Protein AF-A0A7S0Z6G9-F1 (afdb_monomer)

InterPro domains:
  IPR011989 Armadillo-like helical [G3DSA:1.25.10.10] (2-101)
  IPR011989 Armadillo-like helical [G3DSA:1.25.10.10] (117-223)
  IPR016024 Armadillo-type fold [SSF48371] (12-216)

Radius of gyration: 19.43 Å; Cα contacts (8 Å, |Δi|>4): 257; chains: 1; bounding box: 68×31×53 Å

Mean predicted aligned error: 11.16 Å

Organism: NCBI:txid1486918

Foldseek 3Di:
DPDPDQDPLLVVLLVLLLVLLVCLVDPNLVCVQVSLQVLLVLLQVDLSSLQSNLVSLVLQSLLVSLVVDDVNVVSSLSSLCSSLVVPPPPPDDPPPCPPPPPPPDDDDDDDDDPVVVVVVVVVVVVVVLVSLLSLLVSLLSQLQCCVSRVSSNLSSLQSLLVSCVDPSSLVSCLVSLSLLSLVCCLVPHDPRSNVSSVSNLVSSCVDPSSVVSNVVNVVVVVD

Sequence (223 aa):
PISSHPSAVDLTCESAVESMVVILSSDVSVAHTECAIGLRDLCASGPAGRRAVARCGAVIPLVATALGGNSVRAACVGALRALAGDAMTNSGDAVDTIAVGSSGRGQDREDASMDEKRAYGSALAMGGLNFFHELIDVLTTLLRLRSSLEPAAADAALALWALVWQPSNKAHMVHERVTDALVSLAREGCATSRDDAMSVLSVLALDTEGRKAIYAQEQGAQA

Structure (mmCIF, N/CA/C/O backbone):
data_AF-A0A7S0Z6G9-F1
#
_entry.id   AF-A0A7S0Z6G9-F1
#
loop_
_atom_site.group_PDB
_atom_site.id
_atom_site.type_symbol
_atom_site.label_atom_id
_atom_site.label_alt_id
_atom_site.label_comp_id
_atom_site.label_asym_id
_atom_site.label_entity_id
_atom_site.label_seq_id
_atom_site.pdbx_PDB_ins_code
_atom_site.Cartn_x
_atom_site.Cartn_y
_atom_site.Cartn_z
_atom_site.occupancy
_atom_site.B_iso_or_equiv
_atom_site.auth_seq_id
_atom_site.auth_comp_id
_atom_site.auth_asym_id
_atom_site.auth_atom_id
_atom_site.pdbx_PDB_model_num
ATOM 1 N N . PRO A 1 1 ? -13.377 8.935 -15.422 1.00 43.50 1 PRO A N 1
ATOM 2 C CA . PRO A 1 1 ? -13.249 7.469 -15.597 1.00 43.50 1 PRO A CA 1
ATOM 3 C C . PRO A 1 1 ? -12.144 7.134 -16.602 1.00 43.50 1 PRO A C 1
ATOM 5 O O . PRO A 1 1 ? -12.230 7.500 -17.771 1.00 43.50 1 PRO A O 1
ATOM 8 N N . ILE A 1 2 ? -11.074 6.510 -16.122 1.00 48.06 2 ILE A N 1
ATOM 9 C CA . ILE A 1 2 ? -10.002 6.016 -16.983 1.00 48.06 2 ILE A CA 1
ATOM 10 C C . ILE A 1 2 ? -10.479 4.682 -17.579 1.00 48.06 2 ILE A C 1
ATOM 12 O O . ILE A 1 2 ? -11.012 3.853 -16.849 1.00 48.06 2 ILE A O 1
ATOM 16 N N . SER A 1 3 ? -10.359 4.517 -18.899 1.00 46.97 3 SER A N 1
ATOM 17 C CA . SER A 1 3 ? -10.848 3.343 -19.642 1.00 46.97 3 SER A CA 1
ATOM 18 C C . SER A 1 3 ? -10.342 2.016 -19.058 1.00 46.97 3 SER A C 1
ATOM 20 O O . SER A 1 3 ? -9.155 1.881 -18.756 1.00 46.97 3 SER A O 1
ATOM 22 N N . SER A 1 4 ? -11.235 1.028 -18.944 1.00 55.88 4 SER A N 1
ATOM 23 C CA . SER A 1 4 ? -10.938 -0.317 -18.430 1.00 55.88 4 SER A CA 1
ATOM 24 C C . SER A 1 4 ? -10.077 -1.155 -19.385 1.00 55.88 4 SER A C 1
ATOM 26 O O . SER A 1 4 ? -9.382 -2.068 -18.936 1.00 55.88 4 SER A O 1
ATOM 28 N N . HIS A 1 5 ? -10.081 -0.835 -20.685 1.00 56.16 5 HIS A N 1
ATOM 29 C CA . HIS A 1 5 ? -9.315 -1.570 -21.693 1.00 56.16 5 HIS A CA 1
ATOM 30 C C . HIS A 1 5 ? -7.872 -1.055 -21.799 1.00 56.16 5 HIS A C 1
ATOM 32 O O . HIS A 1 5 ? -7.686 0.157 -21.953 1.00 56.16 5 HIS A O 1
ATOM 38 N N . PRO A 1 6 ? -6.861 -1.945 -21.734 1.00 61.53 6 PRO A N 1
ATOM 39 C CA . PRO A 1 6 ? -5.466 -1.551 -21.868 1.00 61.53 6 PRO A CA 1
ATOM 40 C C . PRO A 1 6 ? -5.200 -1.041 -23.289 1.00 61.53 6 PRO A C 1
ATOM 42 O O . PRO A 1 6 ? -5.509 -1.695 -24.284 1.00 61.53 6 PRO A O 1
ATOM 45 N N . SER A 1 7 ? -4.646 0.163 -23.383 1.00 71.19 7 SER A N 1
ATOM 46 C CA . SER A 1 7 ? -4.085 0.709 -24.616 1.00 71.19 7 SER A CA 1
ATOM 47 C C . SER A 1 7 ? -2.762 0.014 -24.963 1.00 71.19 7 SER A C 1
ATOM 49 O O . SER A 1 7 ? -2.138 -0.612 -24.110 1.00 71.19 7 SER A O 1
ATOM 51 N N . ALA A 1 8 ? -2.277 0.160 -26.200 1.00 71.19 8 ALA A N 1
ATOM 52 C CA . ALA A 1 8 ? -0.971 -0.385 -26.595 1.00 71.19 8 ALA A CA 1
ATOM 53 C C . ALA A 1 8 ? 0.185 0.121 -25.705 1.00 71.19 8 ALA A C 1
ATOM 55 O O . ALA A 1 8 ? 1.131 -0.616 -25.445 1.00 71.19 8 ALA A O 1
ATOM 56 N N . VAL A 1 9 ? 0.072 1.354 -25.195 1.00 73.69 9 VAL A N 1
ATOM 57 C CA . VAL A 1 9 ? 1.029 1.940 -24.244 1.00 73.69 9 VAL A CA 1
ATOM 58 C C . VAL A 1 9 ? 0.951 1.247 -22.880 1.00 73.69 9 VAL A C 1
ATOM 60 O O . VAL A 1 9 ? 1.989 0.994 -22.273 1.00 73.69 9 VAL A O 1
ATOM 63 N N . ASP A 1 10 ? -0.254 0.882 -22.423 1.00 71.00 10 ASP A N 1
ATOM 64 C CA . ASP A 1 10 ? -0.431 0.147 -21.163 1.00 71.00 10 ASP A CA 1
ATOM 65 C C . ASP A 1 10 ? 0.290 -1.209 -21.223 1.00 71.00 10 ASP A C 1
ATOM 67 O O . ASP A 1 10 ? 1.066 -1.508 -20.326 1.00 71.00 10 ASP A O 1
ATOM 71 N N . LEU A 1 11 ? 0.147 -1.962 -22.322 1.00 78.75 11 LEU A N 1
ATOM 72 C CA . LEU A 1 11 ? 0.792 -3.274 -22.491 1.00 78.75 11 LEU A CA 1
ATOM 73 C C . LEU A 1 11 ? 2.327 -3.193 -22.512 1.00 78.75 11 LEU A C 1
ATOM 75 O O . LEU A 1 11 ? 3.011 -4.036 -21.931 1.00 78.75 11 LEU A O 1
ATOM 79 N N . THR A 1 12 ? 2.894 -2.169 -23.160 1.00 83.94 12 THR A N 1
ATOM 80 C CA . THR A 1 12 ? 4.352 -1.970 -23.150 1.00 83.94 12 THR A CA 1
ATOM 81 C C . THR A 1 12 ? 4.864 -1.613 -21.760 1.00 83.94 12 THR A C 1
ATOM 83 O O . THR A 1 12 ? 5.879 -2.158 -21.328 1.00 83.94 12 THR A O 1
ATOM 86 N N . CYS A 1 13 ? 4.147 -0.747 -21.036 1.00 84.75 13 CYS A N 1
ATOM 87 C CA . CYS A 1 13 ? 4.488 -0.418 -19.659 1.00 84.75 13 CYS A CA 1
ATOM 88 C C . CYS A 1 13 ? 4.357 -1.647 -18.752 1.00 84.75 13 CYS A C 1
ATOM 90 O O . CYS A 1 13 ? 5.251 -1.879 -17.949 1.00 84.75 13 CYS A O 1
ATOM 92 N N . GLU A 1 14 ? 3.310 -2.459 -18.913 1.00 89.50 14 GLU A N 1
ATOM 93 C CA . GLU A 1 14 ? 3.076 -3.675 -18.122 1.00 89.50 14 GLU A CA 1
ATOM 94 C C . GLU A 1 14 ? 4.249 -4.657 -18.232 1.00 89.50 14 GLU A C 1
ATOM 96 O O . GLU A 1 14 ? 4.802 -5.032 -17.206 1.00 89.50 14 GLU A O 1
ATOM 101 N N . SER A 1 15 ? 4.748 -4.965 -19.435 1.00 90.00 15 SER A N 1
ATOM 102 C CA . SER A 1 15 ? 5.908 -5.870 -19.585 1.00 90.00 15 SER A CA 1
ATOM 103 C C . SER A 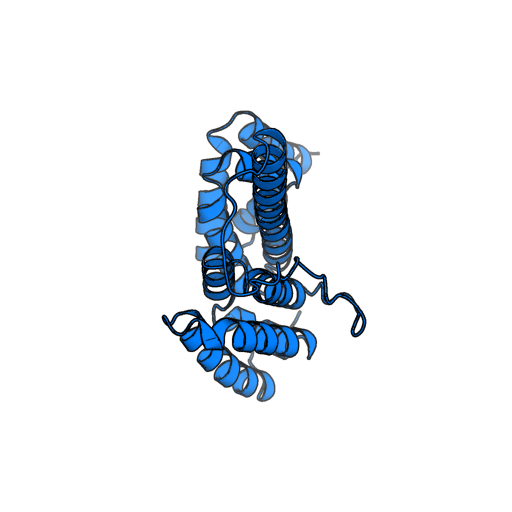1 15 ? 7.187 -5.382 -18.876 1.00 90.00 15 SER A C 1
ATOM 105 O O . SER A 1 15 ? 7.954 -6.173 -18.313 1.00 90.00 15 SER A O 1
ATOM 107 N N . ALA A 1 16 ? 7.419 -4.064 -18.870 1.00 91.50 16 ALA A N 1
ATOM 108 C CA . ALA A 1 16 ? 8.559 -3.459 -18.187 1.00 91.50 16 ALA A CA 1
ATOM 109 C C . ALA A 1 16 ? 8.373 -3.497 -16.662 1.00 91.50 16 ALA A C 1
ATOM 111 O O . ALA A 1 16 ? 9.308 -3.814 -15.925 1.00 91.50 16 ALA A O 1
ATOM 112 N N . VAL A 1 17 ? 7.156 -3.209 -16.194 1.00 94.00 17 VAL A N 1
ATOM 113 C CA . VAL A 1 17 ? 6.780 -3.276 -14.779 1.00 94.00 17 VAL A CA 1
ATOM 114 C C . VAL A 1 17 ? 6.873 -4.707 -14.258 1.00 94.00 17 VAL A C 1
ATOM 116 O O . VAL A 1 17 ? 7.471 -4.904 -13.207 1.00 94.00 17 VAL A O 1
ATOM 119 N N . GLU A 1 18 ? 6.360 -5.702 -14.982 1.00 94.31 18 GLU A N 1
ATOM 120 C CA . GLU A 1 18 ? 6.448 -7.119 -14.606 1.00 94.31 18 GLU A CA 1
ATOM 121 C C . GLU A 1 18 ? 7.899 -7.545 -14.375 1.00 94.31 18 GLU A C 1
ATOM 123 O O . GLU A 1 18 ? 8.219 -8.141 -13.348 1.00 94.31 18 GLU A O 1
ATOM 128 N N . SER A 1 19 ? 8.800 -7.160 -15.282 1.00 93.75 19 SER A N 1
ATOM 129 C CA . SER A 1 19 ? 10.231 -7.449 -15.144 1.00 93.75 19 SER A CA 1
ATOM 130 C C . SER A 1 19 ? 10.822 -6.818 -13.875 1.00 93.75 19 SER A C 1
ATOM 132 O O . SER A 1 19 ? 11.560 -7.474 -13.140 1.00 93.75 19 SER A O 1
ATOM 134 N N . MET A 1 20 ? 10.468 -5.565 -13.571 1.00 94.75 20 MET A N 1
ATOM 135 C CA . MET A 1 20 ? 10.917 -4.880 -12.351 1.00 94.75 20 MET A CA 1
ATOM 136 C C . MET A 1 20 ? 10.313 -5.484 -11.077 1.00 94.75 20 MET A C 1
ATOM 138 O O . MET A 1 20 ? 11.008 -5.603 -10.071 1.00 94.75 20 MET A O 1
ATOM 142 N N . VAL A 1 21 ? 9.048 -5.909 -11.113 1.00 94.12 21 VAL A N 1
ATOM 143 C CA . VAL A 1 21 ? 8.364 -6.581 -9.997 1.00 94.12 21 VAL A CA 1
ATOM 144 C C . VAL A 1 21 ? 9.012 -7.928 -9.682 1.00 94.12 21 VAL A C 1
ATOM 146 O O . VAL A 1 21 ? 9.228 -8.242 -8.509 1.00 94.12 21 VAL A O 1
ATOM 149 N N . VAL A 1 22 ? 9.391 -8.699 -10.705 1.00 94.69 22 VAL A N 1
ATOM 150 C CA . VAL A 1 22 ? 10.143 -9.951 -10.529 1.00 94.69 22 VAL A CA 1
ATOM 151 C C . VAL A 1 22 ? 11.487 -9.686 -9.854 1.00 94.69 22 VAL A C 1
ATOM 153 O O . VAL A 1 22 ? 11.854 -10.408 -8.929 1.00 94.69 22 VAL A O 1
ATOM 156 N N . ILE A 1 23 ? 12.200 -8.628 -10.255 1.00 92.31 23 ILE A N 1
ATOM 157 C CA . ILE A 1 23 ? 13.475 -8.256 -9.628 1.00 92.31 23 ILE A CA 1
ATOM 158 C C . ILE A 1 23 ? 13.269 -7.831 -8.167 1.00 92.31 23 ILE A C 1
ATOM 160 O O . ILE A 1 23 ? 13.994 -8.317 -7.300 1.00 92.31 23 ILE A O 1
ATOM 164 N N . LEU A 1 24 ? 12.269 -6.993 -7.869 1.00 90.81 24 LEU A N 1
ATOM 165 C CA . LEU A 1 24 ? 11.932 -6.582 -6.495 1.00 90.81 24 LEU A CA 1
ATOM 166 C C . LEU A 1 24 ? 11.552 -7.763 -5.596 1.00 90.81 24 LEU A C 1
ATOM 168 O O . LEU A 1 24 ? 11.836 -7.748 -4.405 1.00 90.81 24 LEU A O 1
ATOM 172 N N . SER A 1 25 ? 10.938 -8.794 -6.171 1.00 90.69 25 SER A N 1
ATOM 173 C CA . SER A 1 25 ? 10.551 -10.010 -5.445 1.00 90.69 25 SER A CA 1
ATOM 174 C C . SER A 1 25 ? 11.689 -11.031 -5.327 1.00 90.69 25 SER A C 1
ATOM 176 O O . SER A 1 25 ? 11.534 -12.048 -4.656 1.00 90.69 25 SER A O 1
ATOM 178 N N . SER A 1 26 ? 12.818 -10.790 -5.998 1.00 90.75 26 SER A N 1
ATOM 179 C CA . SER A 1 26 ? 14.007 -11.640 -5.943 1.00 90.75 26 SER A CA 1
ATOM 180 C C . SER A 1 26 ? 14.982 -11.182 -4.858 1.00 90.75 26 SER A C 1
ATOM 182 O O . SER A 1 26 ? 14.963 -10.027 -4.433 1.00 90.75 26 SER A O 1
ATOM 184 N N . ASP A 1 27 ? 15.930 -12.048 -4.501 1.00 82.62 27 ASP A N 1
ATOM 185 C CA . ASP A 1 27 ? 16.992 -11.738 -3.533 1.00 82.62 27 ASP A CA 1
ATOM 186 C C . ASP A 1 27 ? 18.067 -10.763 -4.072 1.00 82.62 27 ASP A C 1
ATOM 188 O O . ASP A 1 27 ? 19.066 -10.481 -3.403 1.00 82.62 27 ASP A O 1
ATOM 192 N N . VAL A 1 28 ? 17.901 -10.232 -5.291 1.00 77.62 28 VAL A N 1
ATOM 193 C CA . VAL A 1 28 ? 18.873 -9.349 -5.956 1.00 77.62 28 VAL A CA 1
ATOM 194 C C . VAL A 1 28 ? 18.745 -7.908 -5.446 1.00 77.62 28 VAL A C 1
ATOM 196 O O . VAL A 1 28 ? 18.269 -7.008 -6.138 1.00 77.62 28 VAL A O 1
ATOM 199 N N . SER A 1 29 ? 19.246 -7.669 -4.233 1.00 78.38 29 SER A N 1
ATOM 200 C CA . SER A 1 29 ? 19.146 -6.372 -3.543 1.00 78.38 29 SER A CA 1
ATOM 201 C C . SER A 1 29 ? 19.818 -5.199 -4.267 1.00 78.38 29 SER A C 1
ATOM 203 O O . SER A 1 29 ? 19.400 -4.053 -4.116 1.00 78.38 29 SER A O 1
ATOM 205 N N . VAL A 1 30 ? 20.829 -5.467 -5.101 1.00 80.75 30 VAL A N 1
ATOM 206 C CA . VAL A 1 30 ? 21.576 -4.434 -5.844 1.00 80.75 30 VAL A CA 1
ATOM 207 C C . VAL A 1 30 ? 20.699 -3.722 -6.880 1.00 80.75 30 VAL A C 1
ATOM 209 O O . VAL A 1 30 ? 20.902 -2.542 -7.149 1.00 80.75 30 VAL A O 1
ATOM 212 N N . ALA A 1 31 ? 19.711 -4.418 -7.449 1.00 87.38 31 ALA A N 1
ATOM 213 C CA . ALA A 1 31 ? 18.854 -3.875 -8.501 1.00 87.38 31 ALA A CA 1
ATOM 214 C C . ALA A 1 31 ? 17.552 -3.259 -7.966 1.00 87.38 31 ALA A C 1
ATOM 216 O O . ALA A 1 31 ? 16.839 -2.591 -8.714 1.00 87.38 31 ALA A O 1
ATOM 217 N N . HIS A 1 32 ? 17.232 -3.456 -6.682 1.00 90.25 32 HIS A N 1
ATOM 218 C CA . HIS A 1 32 ? 15.968 -3.009 -6.094 1.00 90.25 32 HIS A CA 1
ATOM 219 C C . HIS A 1 32 ? 15.795 -1.489 -6.130 1.00 90.25 32 HIS A C 1
ATOM 221 O O . HIS A 1 32 ? 14.714 -1.010 -6.467 1.00 90.25 32 HIS A O 1
ATOM 227 N N . THR A 1 33 ? 16.857 -0.728 -5.851 1.00 90.81 33 THR A N 1
ATOM 228 C CA . THR A 1 33 ? 16.817 0.743 -5.900 1.00 90.81 33 THR A CA 1
ATOM 229 C C . THR A 1 33 ? 16.526 1.255 -7.305 1.00 90.81 33 THR A C 1
ATOM 231 O O . THR A 1 33 ? 15.630 2.078 -7.478 1.00 90.81 33 THR A O 1
ATOM 234 N N . GLU A 1 34 ? 17.220 0.727 -8.314 1.00 91.56 34 GLU A N 1
ATOM 235 C CA . GLU A 1 34 ? 17.009 1.118 -9.713 1.00 91.56 34 GLU A CA 1
ATOM 236 C C . GLU A 1 34 ? 15.624 0.697 -10.218 1.00 91.56 34 GLU A C 1
ATOM 238 O O . GLU A 1 34 ? 14.962 1.461 -10.916 1.00 91.56 34 GLU A O 1
ATOM 243 N N . CYS A 1 35 ? 15.125 -0.473 -9.803 1.00 93.69 35 CYS A N 1
ATOM 244 C CA . CYS A 1 35 ? 13.761 -0.899 -10.124 1.00 93.69 35 CYS A CA 1
ATOM 245 C C . CYS A 1 35 ? 12.717 0.028 -9.491 1.00 93.69 35 CYS A C 1
ATOM 247 O O . CYS A 1 35 ? 11.772 0.438 -10.160 1.00 93.69 35 CYS A O 1
ATOM 249 N N . ALA A 1 36 ? 12.888 0.409 -8.222 1.00 92.69 36 ALA A N 1
ATOM 250 C CA . ALA A 1 36 ? 11.985 1.345 -7.559 1.00 92.69 36 ALA A CA 1
ATOM 251 C C . ALA A 1 36 ? 12.001 2.731 -8.234 1.00 92.69 36 ALA A C 1
ATOM 253 O O . ALA A 1 36 ? 10.942 3.318 -8.458 1.00 92.69 36 ALA A O 1
ATOM 254 N N . ILE A 1 37 ? 13.180 3.227 -8.625 1.00 91.25 37 ILE A N 1
ATOM 255 C CA . ILE A 1 37 ? 13.328 4.470 -9.399 1.00 91.25 37 ILE A CA 1
ATOM 256 C C . ILE A 1 37 ? 12.628 4.355 -10.761 1.00 91.25 37 ILE A C 1
ATOM 258 O O . ILE A 1 37 ? 11.835 5.226 -11.109 1.00 91.25 37 ILE A O 1
ATOM 262 N N . GLY A 1 38 ? 12.834 3.260 -11.495 1.00 92.94 38 GLY A N 1
ATOM 263 C CA . GLY A 1 38 ? 12.177 3.025 -12.782 1.00 92.94 38 GLY A CA 1
ATOM 264 C C . GLY A 1 38 ? 10.649 2.983 -12.674 1.00 92.94 38 GLY A C 1
ATOM 265 O O . GLY A 1 38 ? 9.949 3.600 -13.480 1.00 92.94 38 GLY A O 1
ATOM 266 N N . LEU A 1 39 ? 10.109 2.327 -11.641 1.00 94.38 39 LEU A N 1
ATOM 267 C CA . LEU A 1 39 ? 8.667 2.302 -11.368 1.00 94.38 39 LEU A CA 1
ATOM 268 C C . LEU A 1 39 ? 8.115 3.689 -11.014 1.00 94.38 39 LEU A C 1
ATOM 270 O O . LEU A 1 39 ? 7.022 4.049 -11.463 1.00 94.38 39 LEU A O 1
ATOM 274 N N . ARG A 1 40 ? 8.867 4.487 -10.246 1.00 93.44 40 ARG A N 1
ATOM 275 C CA . ARG A 1 40 ? 8.517 5.882 -9.943 1.00 93.44 40 ARG A CA 1
ATOM 276 C C . ARG A 1 40 ? 8.426 6.710 -11.221 1.00 93.44 40 ARG A C 1
ATOM 278 O O . ARG A 1 40 ? 7.435 7.410 -11.422 1.00 93.44 40 ARG A O 1
ATOM 285 N N . ASP A 1 41 ? 9.427 6.610 -12.087 1.00 91.75 41 ASP A N 1
ATOM 286 C CA . ASP A 1 41 ? 9.502 7.400 -13.314 1.00 91.75 41 ASP A CA 1
ATOM 287 C C . ASP A 1 41 ? 8.394 6.987 -14.306 1.00 91.75 41 ASP A C 1
ATOM 289 O O . ASP A 1 41 ? 7.762 7.843 -14.932 1.00 91.75 41 ASP A O 1
ATOM 293 N N . LEU A 1 42 ? 8.036 5.696 -14.360 1.00 91.06 42 LEU A N 1
ATOM 294 C CA . LEU A 1 42 ? 6.843 5.228 -15.076 1.00 91.06 42 LEU A CA 1
ATOM 295 C C . LEU A 1 42 ? 5.552 5.821 -14.500 1.00 91.06 42 LEU A C 1
ATOM 297 O O . LEU A 1 42 ? 4.703 6.283 -15.263 1.00 91.06 42 LEU A O 1
ATOM 301 N N . CYS A 1 43 ? 5.387 5.865 -13.178 1.00 90.44 43 CYS A N 1
ATOM 302 C CA . CYS A 1 43 ? 4.217 6.498 -12.560 1.00 90.44 43 CYS A CA 1
ATOM 303 C C . CYS A 1 43 ? 4.136 8.004 -12.862 1.00 90.44 43 CYS A C 1
ATOM 305 O O . CYS A 1 43 ? 3.041 8.537 -13.086 1.00 90.44 43 CYS A O 1
ATOM 307 N N . ALA A 1 44 ? 5.289 8.677 -12.906 1.00 87.44 44 ALA A N 1
ATOM 308 C CA . ALA A 1 44 ? 5.409 10.091 -13.249 1.00 87.44 44 ALA A CA 1
ATOM 309 C C . ALA A 1 44 ? 5.120 10.368 -14.735 1.00 87.44 44 ALA A C 1
ATOM 311 O O . ALA A 1 44 ? 4.589 11.428 -15.061 1.00 87.44 44 ALA A O 1
ATOM 312 N N . SER A 1 45 ? 5.383 9.406 -15.630 1.00 85.62 45 SER A N 1
ATOM 313 C CA . SER A 1 45 ? 5.109 9.540 -17.073 1.00 85.62 45 SER A CA 1
ATOM 314 C C . SER A 1 45 ? 3.624 9.739 -17.404 1.00 85.62 45 SER A C 1
ATOM 316 O O . SER A 1 45 ? 3.285 10.300 -18.447 1.00 85.62 45 SER A O 1
ATOM 318 N N . GLY A 1 46 ? 2.722 9.312 -16.514 1.00 84.81 46 GLY A N 1
ATOM 319 C CA . GLY A 1 46 ? 1.301 9.609 -16.615 1.00 84.81 46 GLY A CA 1
ATOM 320 C C . GLY A 1 46 ? 0.378 8.478 -16.158 1.00 84.81 46 GLY A C 1
ATOM 321 O O . GLY A 1 46 ? 0.802 7.498 -15.542 1.00 84.81 46 GLY A O 1
ATOM 322 N N . PRO A 1 47 ? -0.928 8.591 -16.466 1.00 84.88 47 PRO A N 1
ATOM 323 C CA . PRO A 1 47 ? -1.933 7.638 -16.002 1.00 84.88 47 PRO A CA 1
ATOM 324 C C . PRO A 1 47 ? -1.727 6.204 -16.505 1.00 84.88 47 PRO A C 1
ATOM 326 O O . PRO A 1 47 ? -2.153 5.277 -15.825 1.00 84.88 47 PRO A O 1
ATOM 329 N N . ALA A 1 48 ? -1.131 6.016 -17.689 1.00 85.56 48 ALA A N 1
ATOM 330 C CA . ALA A 1 48 ? -0.862 4.688 -18.251 1.00 85.56 48 ALA A CA 1
ATOM 331 C C . ALA A 1 48 ? 0.183 3.928 -17.424 1.00 85.56 48 ALA A C 1
ATOM 333 O O . ALA A 1 48 ? -0.076 2.812 -16.984 1.00 85.56 48 ALA A O 1
ATOM 334 N N . GLY A 1 49 ? 1.300 4.584 -17.095 1.00 87.69 49 GLY A N 1
ATOM 335 C CA . GLY A 1 49 ? 2.323 4.005 -16.228 1.00 87.69 49 GLY A CA 1
ATOM 336 C C . GLY A 1 49 ? 1.783 3.664 -14.839 1.00 87.69 49 GLY A C 1
ATOM 337 O O . GLY A 1 49 ? 1.983 2.550 -14.371 1.00 87.69 49 GLY A O 1
ATOM 338 N N . ARG A 1 50 ? 0.991 4.550 -14.217 1.00 90.00 50 ARG A N 1
ATOM 339 C CA . ARG A 1 50 ? 0.351 4.245 -12.920 1.00 90.00 50 ARG A CA 1
ATOM 340 C C . ARG A 1 50 ? -0.579 3.034 -12.977 1.00 90.00 50 ARG A C 1
ATOM 342 O O . ARG A 1 50 ? -0.582 2.226 -12.055 1.00 90.00 50 ARG A O 1
ATOM 349 N N . ARG A 1 51 ? -1.357 2.888 -14.056 1.00 87.94 51 ARG A N 1
ATOM 350 C CA . ARG A 1 51 ? -2.208 1.705 -14.245 1.00 87.94 51 ARG A CA 1
ATOM 351 C C . ARG A 1 51 ? -1.383 0.439 -14.409 1.00 87.94 51 ARG A C 1
ATOM 353 O O . ARG A 1 51 ? -1.736 -0.554 -13.791 1.00 87.94 51 ARG A O 1
ATOM 360 N N . ALA A 1 52 ? -0.316 0.480 -15.203 1.00 90.31 52 ALA A N 1
ATOM 361 C CA . ALA A 1 52 ? 0.575 -0.661 -15.375 1.00 90.31 52 ALA A 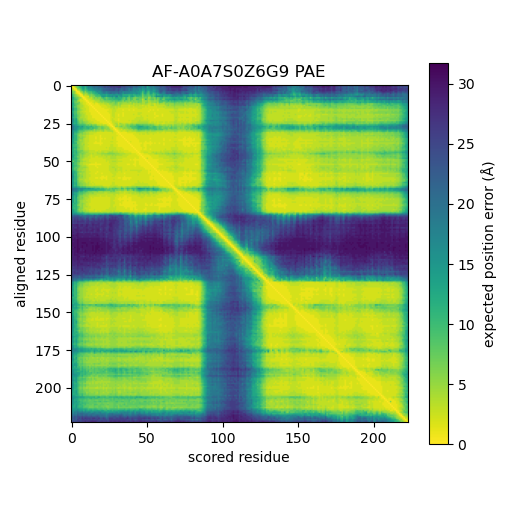CA 1
ATOM 362 C C . ALA A 1 52 ? 1.186 -1.086 -14.029 1.00 90.31 52 ALA A C 1
ATOM 364 O O . ALA A 1 52 ? 1.048 -2.236 -13.626 1.00 90.31 52 ALA A O 1
ATOM 365 N N . VAL A 1 53 ? 1.747 -0.135 -13.272 1.00 92.19 53 VAL A N 1
ATOM 366 C CA . VAL A 1 53 ? 2.316 -0.380 -11.934 1.00 92.19 53 VAL A CA 1
ATOM 367 C C . VAL A 1 53 ?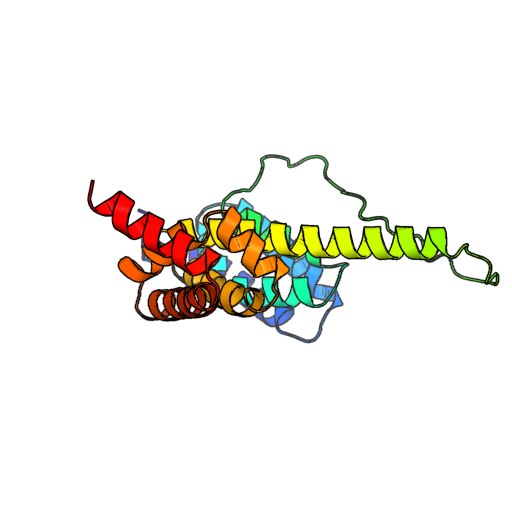 1.288 -0.975 -10.969 1.00 92.19 53 VAL A C 1
ATOM 369 O O . VAL A 1 53 ? 1.596 -1.937 -10.268 1.00 92.19 53 VAL A O 1
ATOM 372 N N . ALA A 1 54 ? 0.058 -0.456 -10.961 1.00 90.88 54 ALA A N 1
ATOM 373 C CA . ALA A 1 54 ? -1.016 -1.015 -10.146 1.00 90.88 54 ALA A CA 1
ATOM 374 C C . ALA A 1 54 ? -1.404 -2.436 -10.588 1.00 90.88 54 ALA A C 1
ATOM 376 O O . ALA A 1 54 ? -1.492 -3.329 -9.753 1.00 90.88 54 ALA A O 1
ATOM 377 N N . ARG A 1 55 ? -1.625 -2.671 -11.888 1.00 89.88 55 ARG A N 1
ATOM 378 C CA . ARG A 1 55 ? -2.094 -3.969 -12.406 1.00 89.88 55 ARG A CA 1
ATOM 379 C C . ARG A 1 55 ? -1.080 -5.094 -12.227 1.00 89.88 55 ARG A C 1
ATOM 381 O O . ARG A 1 55 ? -1.491 -6.225 -12.001 1.00 89.88 55 ARG A O 1
ATOM 388 N N . CYS A 1 56 ? 0.212 -4.791 -12.290 1.00 92.50 56 CYS A N 1
ATOM 389 C CA . CYS A 1 56 ? 1.267 -5.777 -12.070 1.00 92.50 56 CYS A CA 1
ATOM 390 C C . CYS A 1 56 ? 1.532 -6.071 -10.580 1.00 92.50 56 CYS A C 1
ATOM 392 O O . CYS A 1 56 ? 2.488 -6.780 -10.276 1.00 92.50 56 CYS A O 1
ATOM 394 N N . GLY A 1 57 ? 0.742 -5.517 -9.649 1.00 91.50 57 GLY A N 1
ATOM 395 C CA . GLY A 1 57 ? 0.857 -5.815 -8.217 1.00 91.50 57 GLY A CA 1
ATOM 396 C C . GLY A 1 57 ? 2.146 -5.292 -7.581 1.00 91.50 57 GLY A C 1
ATOM 397 O O . GLY A 1 57 ? 2.715 -5.932 -6.701 1.00 91.50 57 GLY A O 1
ATOM 398 N N . ALA A 1 58 ? 2.661 -4.147 -8.043 1.00 94.56 58 ALA A N 1
ATOM 399 C CA . ALA A 1 58 ? 3.955 -3.633 -7.592 1.00 94.56 58 ALA A CA 1
ATOM 400 C C . ALA A 1 58 ? 3.947 -3.082 -6.154 1.00 94.56 58 ALA A C 1
ATOM 402 O O . ALA A 1 58 ? 5.014 -2.887 -5.572 1.00 94.56 58 ALA A O 1
ATOM 403 N N . VAL A 1 59 ? 2.773 -2.830 -5.564 1.00 95.25 59 VAL A N 1
ATOM 404 C CA . VAL A 1 59 ? 2.657 -2.219 -4.231 1.00 95.25 59 VAL A CA 1
ATOM 405 C C . VAL A 1 59 ? 3.253 -3.128 -3.155 1.00 95.25 59 VAL A C 1
ATOM 407 O O . VAL A 1 59 ? 4.089 -2.664 -2.382 1.00 95.25 59 VAL A O 1
ATOM 410 N N . ILE A 1 60 ? 2.897 -4.416 -3.123 1.00 94.75 60 ILE A N 1
ATOM 411 C CA . ILE A 1 60 ? 3.414 -5.349 -2.107 1.00 94.75 60 ILE A CA 1
ATOM 412 C C . ILE A 1 60 ? 4.941 -5.527 -2.203 1.00 94.75 60 ILE A C 1
ATOM 414 O O . ILE A 1 60 ? 5.602 -5.353 -1.177 1.00 94.75 60 ILE A O 1
ATOM 418 N N . PRO A 1 61 ? 5.544 -5.794 -3.381 1.00 94.50 61 PRO A N 1
ATOM 419 C CA . PRO A 1 61 ? 6.998 -5.846 -3.527 1.00 94.50 61 PRO A CA 1
ATOM 420 C C . PRO A 1 61 ? 7.695 -4.551 -3.105 1.00 94.50 61 PRO A C 1
ATOM 422 O O . PRO A 1 61 ? 8.713 -4.609 -2.419 1.00 94.50 61 PRO A O 1
ATOM 425 N N . LEU A 1 62 ? 7.149 -3.378 -3.451 1.00 94.69 62 LEU A N 1
ATOM 426 C CA . LEU A 1 62 ? 7.712 -2.089 -3.032 1.00 94.69 62 LEU A CA 1
ATOM 427 C C . LEU A 1 62 ? 7.670 -1.915 -1.509 1.00 94.69 62 LEU A C 1
ATOM 429 O O . LEU A 1 62 ? 8.664 -1.490 -0.921 1.00 94.69 62 LEU A O 1
ATOM 433 N N . VAL A 1 63 ? 6.556 -2.272 -0.864 1.00 94.62 63 VAL A N 1
ATOM 434 C CA . VAL A 1 63 ? 6.431 -2.252 0.601 1.00 94.62 63 VAL A CA 1
ATOM 435 C C . VAL A 1 63 ? 7.429 -3.223 1.230 1.00 94.62 63 VAL A C 1
ATOM 437 O O . VAL A 1 63 ? 8.212 -2.819 2.084 1.00 94.62 63 VAL A O 1
ATOM 440 N N . ALA A 1 64 ? 7.459 -4.480 0.785 1.00 92.69 64 ALA A N 1
ATOM 441 C CA . ALA A 1 64 ? 8.360 -5.503 1.313 1.00 92.69 64 ALA A CA 1
ATOM 442 C C . ALA A 1 64 ? 9.834 -5.089 1.186 1.00 92.69 64 ALA A C 1
ATOM 444 O O . ALA A 1 64 ? 10.601 -5.189 2.144 1.00 92.69 64 ALA A O 1
ATOM 445 N N . THR A 1 65 ? 10.209 -4.532 0.035 1.00 91.38 65 THR A N 1
ATOM 446 C CA . THR A 1 65 ? 11.563 -4.032 -0.227 1.00 91.38 65 THR A CA 1
ATOM 447 C C . THR A 1 65 ? 11.909 -2.839 0.673 1.00 91.38 65 THR A C 1
ATOM 449 O O . THR A 1 65 ? 12.995 -2.796 1.251 1.00 91.38 65 THR A O 1
ATOM 452 N N . ALA A 1 66 ? 10.976 -1.900 0.880 1.00 90.31 66 ALA A N 1
ATOM 453 C CA . ALA A 1 66 ? 11.167 -0.758 1.782 1.00 90.31 66 ALA A CA 1
ATOM 454 C C . ALA A 1 66 ? 11.364 -1.174 3.252 1.00 90.31 66 ALA A C 1
ATOM 456 O O . ALA A 1 66 ? 12.086 -0.511 4.008 1.00 90.31 66 ALA A O 1
ATOM 457 N N . LEU A 1 67 ? 10.716 -2.270 3.657 1.00 88.94 67 LEU A N 1
ATOM 458 C CA . LEU A 1 67 ? 10.872 -2.881 4.976 1.00 88.94 67 LEU A CA 1
ATOM 459 C C . LEU A 1 67 ? 12.199 -3.646 5.106 1.00 88.94 67 LEU A C 1
ATOM 461 O O . LEU A 1 67 ? 12.757 -3.701 6.201 1.00 88.94 67 LEU A O 1
ATOM 465 N N . GLY A 1 68 ? 12.722 -4.191 4.004 1.00 83.38 68 GLY A N 1
ATOM 466 C CA . GLY A 1 68 ? 13.938 -5.008 3.970 1.00 83.38 68 GLY A CA 1
ATOM 467 C C . GLY A 1 68 ? 15.259 -4.243 4.127 1.00 83.38 68 GLY A C 1
ATOM 468 O O . GLY A 1 68 ? 16.251 -4.843 4.539 1.00 83.38 68 GLY A O 1
ATOM 469 N N . GLY A 1 69 ? 15.312 -2.933 3.847 1.00 77.69 69 GLY A N 1
ATOM 470 C CA . GLY A 1 69 ? 16.568 -2.181 3.964 1.00 77.69 69 GLY A CA 1
ATOM 471 C C . GLY A 1 69 ? 16.448 -0.656 3.923 1.00 77.69 69 GLY A C 1
ATOM 472 O O . GLY A 1 69 ? 15.625 -0.087 3.212 1.00 77.69 69 GLY A O 1
ATOM 473 N N . ASN A 1 70 ? 17.331 0.028 4.663 1.00 73.69 70 ASN A N 1
ATOM 474 C CA . ASN A 1 70 ? 17.341 1.495 4.756 1.00 73.69 70 ASN A CA 1
ATOM 475 C C . ASN A 1 70 ? 17.749 2.192 3.444 1.00 73.69 70 ASN A C 1
ATOM 477 O O . ASN A 1 70 ? 17.259 3.282 3.171 1.00 73.69 70 ASN A O 1
ATOM 481 N N . SER A 1 71 ? 18.630 1.592 2.635 1.00 81.50 71 SER A N 1
ATOM 482 C CA . SER A 1 71 ? 19.161 2.220 1.413 1.00 81.50 71 SER A CA 1
ATOM 483 C C . SER A 1 71 ? 18.136 2.333 0.282 1.00 81.50 71 SER A C 1
ATOM 485 O O . SER A 1 71 ? 18.209 3.258 -0.519 1.00 81.50 71 SER A O 1
ATOM 487 N N . VAL A 1 72 ? 17.180 1.404 0.218 1.00 86.94 72 VAL A N 1
ATOM 488 C CA . VAL A 1 72 ? 16.172 1.325 -0.853 1.00 86.94 72 VAL A CA 1
ATOM 489 C C . VAL A 1 72 ? 14.832 1.953 -0.456 1.00 86.94 72 VAL A C 1
ATOM 491 O O . VAL A 1 72 ? 14.029 2.335 -1.306 1.00 86.94 72 VAL A O 1
ATOM 494 N N . ARG A 1 73 ? 14.611 2.134 0.849 1.00 89.06 73 ARG A N 1
ATOM 495 C CA . ARG A 1 73 ? 13.375 2.653 1.440 1.00 89.06 73 ARG A CA 1
ATOM 496 C C . ARG A 1 73 ? 12.862 3.933 0.785 1.00 89.06 73 ARG A C 1
ATOM 498 O O . ARG A 1 73 ? 11.706 3.974 0.375 1.00 89.06 73 ARG A O 1
ATOM 505 N N . ALA A 1 74 ? 13.711 4.954 0.662 1.00 87.88 74 ALA A N 1
ATOM 506 C CA . ALA A 1 74 ? 13.313 6.240 0.088 1.00 87.88 74 ALA A CA 1
ATOM 507 C C . ALA A 1 74 ? 12.876 6.106 -1.382 1.00 87.88 74 ALA A C 1
ATOM 509 O O . ALA A 1 74 ? 11.898 6.726 -1.799 1.00 87.88 74 ALA A O 1
ATOM 510 N N . ALA A 1 75 ? 13.547 5.245 -2.155 1.00 89.88 75 ALA A N 1
ATOM 511 C CA . ALA A 1 75 ? 13.178 4.972 -3.541 1.00 89.88 75 ALA A CA 1
ATOM 512 C C . ALA A 1 75 ? 11.817 4.263 -3.630 1.00 89.88 75 ALA A C 1
ATOM 514 O O . ALA A 1 75 ? 10.965 4.675 -4.417 1.00 89.88 75 ALA A O 1
ATOM 515 N N . CYS A 1 76 ? 11.574 3.256 -2.785 1.00 92.81 76 CYS A N 1
ATOM 516 C CA . CYS A 1 76 ? 10.295 2.547 -2.742 1.00 92.81 76 CYS A CA 1
ATOM 517 C C . CYS A 1 76 ? 9.132 3.452 -2.316 1.00 92.81 76 CYS A C 1
ATOM 519 O O . CYS A 1 76 ? 8.095 3.462 -2.976 1.00 92.81 76 CYS A O 1
ATOM 521 N N . VAL A 1 77 ? 9.304 4.254 -1.259 1.00 91.31 77 VAL A N 1
ATOM 522 C CA . VAL A 1 77 ? 8.279 5.218 -0.823 1.00 91.31 77 VAL A CA 1
ATOM 523 C C . VAL A 1 77 ? 8.042 6.278 -1.900 1.00 91.31 77 VAL A C 1
ATOM 525 O O . VAL A 1 77 ? 6.896 6.625 -2.179 1.00 91.31 77 VAL A O 1
ATOM 528 N N . GLY A 1 78 ? 9.098 6.741 -2.576 1.00 90.06 78 GLY A N 1
ATOM 529 C CA . GLY A 1 78 ? 8.985 7.644 -3.721 1.00 90.06 78 GLY A CA 1
ATOM 530 C C . GLY A 1 78 ? 8.171 7.050 -4.876 1.00 90.06 78 GLY A C 1
ATOM 531 O O . GLY A 1 78 ? 7.334 7.744 -5.452 1.00 90.06 78 GLY A O 1
ATOM 532 N N . ALA A 1 79 ? 8.357 5.765 -5.186 1.00 93.44 79 ALA A N 1
ATOM 533 C CA . ALA A 1 79 ? 7.559 5.060 -6.188 1.00 93.44 79 ALA A CA 1
ATOM 534 C C . ALA A 1 79 ? 6.082 4.952 -5.778 1.00 93.44 79 ALA A C 1
ATOM 536 O O . ALA A 1 79 ? 5.199 5.237 -6.588 1.00 93.44 79 ALA A O 1
ATOM 537 N N . LEU A 1 80 ? 5.806 4.617 -4.512 1.00 94.38 80 LEU A N 1
ATOM 538 C CA . LEU A 1 80 ? 4.444 4.551 -3.973 1.00 94.38 80 LEU A CA 1
ATOM 539 C C . LEU A 1 80 ? 3.751 5.927 -3.983 1.00 94.38 80 LEU A C 1
ATOM 541 O O . LEU A 1 80 ? 2.577 6.009 -4.339 1.00 94.38 80 LEU A O 1
ATOM 545 N N . ARG A 1 81 ? 4.466 7.020 -3.681 1.00 92.75 81 ARG A N 1
ATOM 546 C CA . ARG A 1 81 ? 3.945 8.398 -3.811 1.00 92.75 81 ARG A CA 1
ATOM 547 C C . ARG A 1 81 ? 3.610 8.763 -5.249 1.00 92.75 81 ARG A C 1
ATOM 549 O O . ARG A 1 81 ? 2.527 9.278 -5.522 1.00 92.75 81 ARG A O 1
ATOM 556 N N . ALA A 1 82 ? 4.513 8.460 -6.180 1.00 91.12 82 ALA A N 1
ATOM 557 C CA . ALA A 1 82 ? 4.269 8.703 -7.597 1.00 91.12 82 ALA A CA 1
ATOM 558 C C . ALA A 1 82 ? 3.056 7.900 -8.097 1.00 91.12 82 ALA A C 1
ATOM 560 O O . ALA A 1 82 ? 2.248 8.419 -8.872 1.00 91.12 82 ALA A O 1
ATOM 561 N N . LEU A 1 83 ? 2.878 6.666 -7.612 1.00 91.81 83 LEU A N 1
ATOM 562 C CA . LEU A 1 83 ? 1.690 5.854 -7.875 1.00 91.81 83 LEU A CA 1
ATOM 563 C C . LEU A 1 83 ? 0.419 6.481 -7.284 1.00 91.81 83 LEU A C 1
ATOM 565 O O . LEU A 1 83 ? -0.615 6.505 -7.951 1.00 91.81 83 LEU A O 1
ATOM 569 N N . ALA A 1 84 ? 0.502 7.050 -6.082 1.00 89.38 84 ALA A N 1
ATOM 570 C CA . ALA A 1 84 ? -0.594 7.776 -5.444 1.00 89.38 84 ALA A CA 1
ATOM 571 C C . ALA A 1 84 ? -0.953 9.097 -6.157 1.00 89.38 84 ALA A C 1
ATOM 573 O O . ALA A 1 84 ? -1.917 9.764 -5.787 1.00 89.38 84 ALA A O 1
ATOM 574 N N . GLY A 1 85 ? -0.211 9.478 -7.202 1.00 82.31 85 GLY A N 1
ATOM 575 C CA . GLY A 1 85 ? -0.407 10.739 -7.912 1.00 82.31 85 GLY A CA 1
ATOM 576 C C . GLY A 1 85 ? 0.148 11.945 -7.158 1.00 82.31 85 GLY A C 1
ATOM 577 O O . GLY A 1 85 ? 0.033 13.059 -7.658 1.00 82.31 85 GLY A O 1
ATOM 578 N N . ASP A 1 86 ? 0.811 11.715 -6.025 1.00 69.62 86 ASP A N 1
ATOM 579 C CA . ASP A 1 86 ? 1.542 12.714 -5.250 1.00 69.62 86 ASP A CA 1
ATOM 580 C C . ASP A 1 86 ? 2.968 12.863 -5.798 1.00 69.62 86 ASP A C 1
ATOM 582 O O . ASP A 1 86 ? 3.963 12.930 -5.074 1.00 69.62 86 ASP A O 1
ATOM 586 N N . ALA A 1 87 ? 3.075 12.856 -7.131 1.00 51.25 87 ALA A N 1
ATOM 587 C CA . ALA A 1 87 ? 4.274 13.292 -7.816 1.00 51.25 87 ALA A CA 1
ATOM 588 C C . ALA A 1 87 ? 4.361 14.799 -7.590 1.00 51.25 87 ALA A C 1
ATOM 590 O O . ALA A 1 87 ? 3.952 15.590 -8.441 1.00 51.25 87 ALA A O 1
ATOM 591 N N . MET A 1 88 ? 4.833 15.190 -6.406 1.00 38.12 88 MET A N 1
ATOM 592 C CA . MET A 1 88 ? 5.246 16.549 -6.137 1.00 38.12 88 MET A CA 1
ATOM 593 C C . MET A 1 88 ? 6.111 16.951 -7.325 1.00 38.12 88 MET A C 1
ATOM 595 O O . MET A 1 88 ? 7.108 16.295 -7.640 1.00 38.12 88 MET A O 1
ATOM 599 N N . THR A 1 89 ? 5.664 17.966 -8.052 1.00 34.31 89 THR A N 1
ATOM 600 C CA . THR A 1 89 ? 6.423 18.623 -9.104 1.00 34.31 89 THR A CA 1
ATOM 601 C C . THR A 1 89 ? 7.646 19.256 -8.460 1.00 34.31 89 THR A C 1
ATOM 603 O O . THR A 1 89 ? 7.644 20.445 -8.190 1.00 34.31 89 THR A O 1
ATOM 606 N N . ASN A 1 90 ? 8.653 18.444 -8.166 1.00 37.22 90 ASN A N 1
ATOM 607 C CA . ASN A 1 90 ? 10.016 18.826 -7.850 1.00 37.22 90 ASN A CA 1
ATOM 608 C C . ASN A 1 90 ? 10.919 17.792 -8.525 1.00 37.22 90 ASN A C 1
ATOM 610 O O . ASN A 1 90 ? 11.607 16.984 -7.907 1.00 37.22 90 ASN A O 1
ATOM 614 N N . SER A 1 91 ? 10.930 17.846 -9.856 1.00 40.81 91 SER A N 1
ATOM 615 C CA . SER A 1 91 ? 12.172 17.651 -10.592 1.00 40.81 91 SER A CA 1
ATOM 616 C C . SER A 1 91 ? 13.135 18.762 -10.152 1.00 40.81 91 SER A C 1
ATOM 618 O O . SER A 1 91 ? 13.171 19.833 -10.754 1.00 40.81 91 SER A O 1
ATOM 620 N N . GLY A 1 92 ? 13.828 18.548 -9.038 1.00 37.12 92 GLY A N 1
ATOM 621 C CA . GLY A 1 92 ? 14.738 19.521 -8.447 1.00 37.12 92 GLY A CA 1
ATOM 622 C C . GLY A 1 92 ? 14.743 19.421 -6.929 1.00 37.12 92 GLY A C 1
ATOM 623 O O . GLY A 1 92 ? 13.813 19.876 -6.280 1.00 37.12 92 GLY A O 1
ATOM 624 N N . ASP A 1 93 ? 15.826 18.861 -6.397 1.00 36.31 93 ASP A N 1
ATOM 625 C CA . ASP A 1 93 ? 16.273 19.068 -5.018 1.00 36.31 93 ASP A CA 1
ATOM 626 C C . ASP A 1 93 ? 15.466 18.386 -3.896 1.00 36.31 93 ASP A C 1
ATOM 628 O O . ASP A 1 93 ? 14.784 19.002 -3.085 1.00 36.31 93 ASP A O 1
ATOM 632 N N . ALA A 1 94 ? 15.621 17.065 -3.820 1.00 34.38 94 ALA A N 1
ATOM 633 C CA . ALA A 1 94 ? 15.684 16.351 -2.547 1.00 34.38 94 ALA A CA 1
ATOM 634 C C . ALA A 1 94 ? 16.542 15.095 -2.740 1.00 34.38 94 ALA A C 1
ATOM 636 O O . ALA A 1 94 ? 16.085 13.956 -2.641 1.00 34.38 94 ALA A O 1
ATOM 637 N N . VAL A 1 95 ? 17.835 15.315 -3.000 1.00 40.66 95 VAL A N 1
ATOM 638 C CA . VAL A 1 95 ? 18.845 14.489 -2.336 1.00 40.66 95 VAL A CA 1
ATOM 639 C C . VAL A 1 95 ? 18.705 14.838 -0.858 1.00 40.66 95 VAL A C 1
ATOM 641 O O . VAL A 1 95 ? 19.445 15.661 -0.330 1.00 40.66 95 VAL A O 1
ATOM 644 N N . ASP A 1 96 ? 17.683 14.283 -0.207 1.00 31.19 96 ASP A N 1
ATOM 645 C CA . ASP A 1 96 ? 17.692 14.234 1.238 1.00 31.19 96 ASP A CA 1
ATOM 646 C C . ASP A 1 96 ? 18.753 13.198 1.569 1.00 31.19 96 ASP A C 1
ATOM 648 O O . ASP A 1 96 ? 18.579 11.984 1.435 1.00 31.19 96 ASP A O 1
ATOM 652 N N . THR A 1 97 ? 19.931 13.733 1.853 1.00 36.50 97 THR A N 1
ATOM 653 C CA . THR A 1 97 ? 20.950 13.152 2.702 1.00 36.50 97 THR A CA 1
ATOM 654 C C . THR A 1 97 ? 20.300 12.589 3.969 1.00 36.50 97 THR A C 1
ATOM 656 O O . THR A 1 97 ? 20.487 13.110 5.065 1.00 36.50 97 THR A O 1
ATOM 659 N N . ILE A 1 98 ? 19.634 11.435 3.858 1.00 37.00 98 ILE A N 1
ATOM 660 C CA . ILE A 1 98 ? 19.761 10.416 4.889 1.00 37.00 98 ILE A CA 1
ATOM 661 C C . ILE A 1 98 ? 21.249 10.155 4.900 1.00 37.00 98 ILE A C 1
ATOM 663 O O . ILE A 1 98 ? 21.781 9.564 3.961 1.00 37.00 98 ILE A O 1
ATOM 667 N N . ALA A 1 99 ? 21.901 10.744 5.898 1.00 34.81 99 ALA A N 1
ATOM 668 C CA . ALA A 1 99 ? 23.320 10.686 6.127 1.00 34.81 99 ALA A CA 1
ATOM 669 C C . ALA A 1 99 ? 23.850 9.330 5.662 1.00 34.81 99 ALA A C 1
ATOM 671 O O . ALA A 1 99 ? 23.683 8.302 6.325 1.00 34.81 99 ALA A O 1
ATOM 672 N N . VAL A 1 100 ? 24.513 9.351 4.505 1.00 35.78 100 VAL A N 1
ATOM 673 C CA . VAL A 1 100 ? 25.633 8.469 4.252 1.00 35.78 100 VAL A CA 1
ATOM 674 C C . VAL A 1 100 ? 26.596 8.841 5.366 1.00 35.78 100 VAL A C 1
ATOM 676 O O . VAL A 1 100 ? 27.409 9.753 5.239 1.00 35.78 100 VAL A O 1
ATOM 679 N N . GLY A 1 101 ? 26.413 8.202 6.522 1.00 33.41 101 GLY A N 1
ATOM 680 C CA . GLY A 1 101 ? 27.458 8.049 7.501 1.00 33.41 101 GLY A CA 1
ATOM 681 C C . GLY A 1 101 ? 28.557 7.371 6.723 1.00 33.41 101 GLY A C 1
ATOM 682 O O . GLY A 1 101 ? 28.481 6.175 6.451 1.00 33.41 101 GLY A O 1
ATOM 683 N N . SER A 1 102 ? 29.488 8.191 6.246 1.00 35.22 102 SER A N 1
ATOM 684 C CA . SER A 1 102 ? 30.721 7.797 5.613 1.00 35.22 102 SER A CA 1
ATOM 685 C C . SER A 1 102 ? 31.291 6.668 6.450 1.00 35.22 102 SER A C 1
ATOM 687 O O . SER A 1 102 ? 31.880 6.909 7.502 1.00 35.22 102 SER A O 1
ATOM 689 N N . SER A 1 103 ? 31.087 5.425 6.015 1.00 36.50 103 SER A N 1
ATOM 690 C CA . SER A 1 103 ? 31.789 4.282 6.579 1.00 36.50 103 SER A CA 1
ATOM 691 C C . SER A 1 103 ? 33.195 4.339 5.995 1.00 36.50 103 SER A C 1
ATOM 693 O O . SER A 1 103 ? 33.588 3.600 5.093 1.00 36.50 103 SER A O 1
ATOM 695 N N . GLY A 1 104 ? 33.925 5.353 6.463 1.00 31.61 104 GLY A N 1
ATOM 696 C CA . GLY A 1 104 ? 35.361 5.428 6.408 1.00 31.61 104 GLY A CA 1
ATOM 697 C C . GLY A 1 104 ? 35.880 4.244 7.198 1.00 31.61 104 GLY A C 1
ATOM 698 O O . GLY A 1 104 ? 35.838 4.209 8.421 1.00 31.61 104 GLY A O 1
ATOM 699 N N . ARG A 1 105 ? 36.294 3.234 6.445 1.00 36.31 105 ARG A N 1
ATOM 700 C CA . ARG A 1 105 ? 37.436 2.368 6.719 1.00 36.31 105 ARG A CA 1
ATOM 701 C C . ARG A 1 105 ? 38.289 2.827 7.923 1.00 36.31 105 ARG A C 1
ATOM 703 O O . ARG A 1 105 ? 38.959 3.848 7.836 1.00 36.31 105 ARG A O 1
ATOM 710 N N . GLY A 1 106 ? 38.368 1.969 8.941 1.00 35.88 106 GLY A N 1
ATOM 711 C CA . GLY A 1 106 ? 39.569 1.796 9.763 1.00 35.88 106 GLY A CA 1
ATOM 712 C C . GLY A 1 106 ? 39.625 2.516 11.116 1.00 35.88 106 GLY A C 1
ATOM 713 O O . GLY A 1 106 ? 39.747 3.730 11.175 1.00 35.88 106 GLY A O 1
ATOM 714 N N . GLN A 1 107 ? 39.715 1.681 12.158 1.00 39.66 107 GLN A N 1
ATOM 715 C CA . GLN A 1 107 ? 40.458 1.866 13.416 1.00 39.66 107 GLN A CA 1
ATOM 716 C C . GLN A 1 107 ? 39.836 2.680 14.568 1.00 39.66 107 GLN A C 1
ATOM 718 O O . GLN A 1 107 ? 39.807 3.904 14.582 1.00 39.66 107 GLN A O 1
ATOM 723 N N . ASP A 1 108 ? 39.458 1.910 15.595 1.00 42.88 108 ASP A N 1
ATOM 724 C CA . ASP A 1 108 ? 39.784 2.096 17.013 1.00 42.88 108 ASP A CA 1
ATOM 725 C C . ASP A 1 108 ? 39.421 3.432 17.688 1.00 42.88 108 ASP A C 1
ATOM 727 O O . ASP A 1 108 ? 40.250 4.335 17.803 1.00 42.88 108 ASP A O 1
ATOM 731 N N . ARG A 1 109 ? 38.229 3.480 18.303 1.00 42.22 109 ARG A N 1
ATOM 732 C CA . ARG A 1 109 ? 38.059 3.931 19.702 1.00 42.22 109 ARG A CA 1
ATOM 733 C C . ARG A 1 109 ? 36.633 3.689 20.204 1.00 42.22 109 ARG A C 1
ATOM 735 O O . ARG A 1 109 ? 35.692 4.386 19.833 1.00 42.22 109 ARG A O 1
ATOM 742 N N . GLU A 1 110 ? 36.488 2.703 21.082 1.00 51.91 110 GLU A N 1
ATOM 743 C CA . GLU A 1 110 ? 35.332 2.556 21.964 1.00 51.91 110 GLU A CA 1
ATOM 744 C C . GLU A 1 110 ? 35.402 3.635 23.049 1.00 51.91 110 GLU A C 1
ATOM 746 O O . GLU A 1 110 ? 35.989 3.396 24.088 1.00 51.91 110 GLU A O 1
ATOM 751 N N . ASP A 1 111 ? 34.856 4.826 22.803 1.00 45.19 111 ASP A N 1
ATOM 752 C CA . ASP A 1 111 ? 34.578 5.824 23.852 1.00 45.19 111 ASP A CA 1
ATOM 753 C C . ASP A 1 111 ? 33.535 6.837 23.342 1.00 45.19 111 ASP A C 1
ATOM 755 O O . ASP A 1 111 ? 33.758 8.043 23.289 1.00 45.19 111 ASP A O 1
ATOM 759 N N . ALA A 1 112 ? 32.371 6.340 22.916 1.00 45.25 112 ALA A N 1
ATOM 760 C CA . ALA A 1 112 ? 31.193 7.186 22.715 1.00 45.25 112 ALA A CA 1
ATOM 761 C C . ALA A 1 112 ? 30.325 7.143 23.980 1.00 45.25 112 ALA A C 1
ATOM 763 O O . ALA A 1 112 ? 29.951 6.058 24.448 1.00 45.25 112 ALA A O 1
ATOM 764 N N . SER A 1 113 ? 30.018 8.325 24.519 1.00 55.38 113 SER A N 1
ATOM 765 C CA . SER A 1 113 ? 29.185 8.535 25.708 1.00 55.38 113 SER A CA 1
ATOM 766 C C . SER A 1 113 ? 27.843 7.796 25.595 1.00 55.38 113 SER A C 1
ATOM 768 O O . SER A 1 113 ? 27.225 7.749 24.528 1.00 55.38 113 SER A O 1
ATOM 770 N N . MET A 1 114 ? 27.356 7.235 26.709 1.00 51.34 114 MET A N 1
ATOM 771 C CA . MET A 1 114 ? 26.033 6.594 26.786 1.00 51.34 114 MET A CA 1
ATOM 772 C C . MET A 1 114 ? 24.893 7.523 26.331 1.00 51.34 114 MET A C 1
ATOM 774 O O . MET A 1 114 ? 23.900 7.023 25.807 1.00 51.34 114 MET A O 1
ATOM 778 N N . ASP A 1 115 ? 25.047 8.846 26.456 1.00 46.09 115 ASP A N 1
ATOM 779 C CA . ASP A 1 115 ? 24.061 9.822 25.969 1.00 46.09 115 ASP A CA 1
ATOM 780 C C . ASP A 1 115 ? 24.061 9.965 24.442 1.00 46.09 115 ASP A C 1
ATOM 782 O O . ASP A 1 115 ? 22.991 10.085 23.846 1.00 46.09 115 ASP A O 1
ATOM 786 N N . GLU A 1 116 ? 25.216 9.851 23.779 1.00 46.81 116 GLU A N 1
ATOM 787 C CA . GLU A 1 116 ? 25.272 9.815 22.314 1.00 46.81 116 GLU A CA 1
ATOM 788 C C . GLU A 1 116 ? 24.638 8.531 21.785 1.00 46.81 116 GLU A C 1
ATOM 790 O O . GLU A 1 116 ? 23.787 8.594 20.904 1.00 46.81 116 GLU A O 1
ATOM 795 N N . LYS A 1 117 ? 24.938 7.362 22.369 1.00 39.47 117 LYS A N 1
ATOM 796 C CA . LYS A 1 117 ? 24.279 6.098 21.982 1.00 39.47 117 LYS A CA 1
ATOM 797 C C . LYS A 1 117 ? 22.756 6.158 22.159 1.00 39.47 117 LYS A C 1
ATOM 799 O O . LYS A 1 117 ? 22.027 5.571 21.360 1.00 39.47 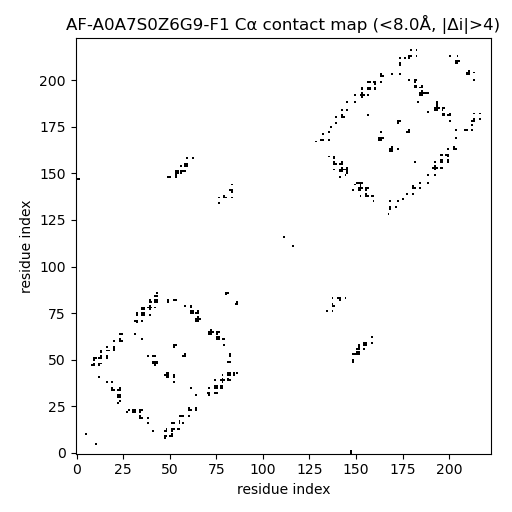117 LYS A O 1
ATOM 804 N N . ARG A 1 118 ? 22.265 6.897 23.159 1.00 44.38 118 ARG A N 1
ATOM 805 C CA . ARG A 1 118 ? 20.831 7.123 23.400 1.00 44.38 118 ARG A CA 1
ATOM 806 C C . ARG A 1 118 ? 20.220 8.106 22.402 1.00 44.38 118 ARG A C 1
ATOM 808 O O . ARG A 1 118 ? 19.105 7.872 21.945 1.00 44.38 118 ARG A O 1
ATOM 815 N N . ALA A 1 119 ? 20.948 9.155 22.025 1.00 41.75 119 ALA A N 1
ATOM 816 C CA . ALA A 1 119 ? 20.540 10.107 20.996 1.00 41.75 119 ALA A CA 1
ATOM 817 C C . ALA A 1 119 ? 20.524 9.468 19.599 1.00 41.75 119 ALA A C 1
ATOM 819 O O . ALA A 1 119 ? 19.543 9.627 18.882 1.00 41.75 119 ALA A O 1
ATOM 820 N N . TYR A 1 120 ? 21.535 8.669 19.245 1.00 37.72 120 TYR A N 1
ATOM 821 C CA . TYR A 1 120 ? 21.564 7.886 18.006 1.00 37.72 120 TYR A CA 1
ATOM 822 C C . TYR A 1 120 ? 20.485 6.802 17.999 1.00 37.72 120 TYR A C 1
ATOM 824 O O . TYR A 1 120 ? 19.777 6.664 17.008 1.00 37.72 120 TYR A O 1
ATOM 832 N N . GLY A 1 121 ? 20.292 6.082 19.109 1.00 42.53 121 GLY A N 1
ATOM 833 C CA . GLY A 1 121 ? 19.208 5.107 19.249 1.00 42.53 121 GLY A CA 1
ATOM 834 C C . GLY A 1 121 ? 17.821 5.743 19.124 1.00 42.53 121 GLY A C 1
ATOM 835 O O . GLY A 1 121 ? 16.953 5.186 18.460 1.00 42.53 121 GLY A O 1
ATOM 836 N N . SER A 1 122 ? 17.632 6.939 19.688 1.00 43.16 122 SER A N 1
ATOM 837 C CA . SER A 1 122 ? 16.395 7.716 19.570 1.00 43.16 122 SER A CA 1
ATOM 838 C C . SER A 1 122 ? 16.208 8.290 18.163 1.00 43.16 122 SER A C 1
ATOM 840 O O . SER A 1 122 ? 15.121 8.193 17.619 1.00 43.16 122 SER A O 1
ATOM 842 N N . ALA A 1 123 ? 17.251 8.817 17.517 1.00 42.66 123 ALA A N 1
ATOM 843 C CA . ALA A 1 123 ? 17.182 9.353 16.156 1.00 42.66 123 ALA A CA 1
ATOM 844 C C . ALA A 1 123 ? 16.955 8.262 15.095 1.00 42.66 123 ALA A C 1
ATOM 846 O O . ALA A 1 123 ? 16.180 8.470 14.166 1.00 42.66 123 ALA A O 1
ATOM 847 N N . LEU A 1 124 ? 17.555 7.078 15.257 1.00 45.88 124 LEU A N 1
ATOM 848 C CA . LEU A 1 124 ? 17.274 5.896 14.432 1.00 45.88 124 LEU A CA 1
ATOM 849 C C . LEU A 1 124 ? 15.861 5.351 14.684 1.00 45.88 124 LEU A C 1
ATOM 851 O O . LEU A 1 124 ? 15.175 4.985 13.730 1.00 45.88 124 LEU A O 1
ATOM 855 N N . ALA A 1 125 ? 15.398 5.338 15.939 1.00 46.19 125 ALA A N 1
ATOM 856 C CA . ALA A 1 125 ? 14.023 4.965 16.273 1.00 46.19 125 ALA A CA 1
ATOM 857 C C . ALA A 1 125 ? 13.004 5.979 15.727 1.00 46.19 125 ALA A C 1
ATOM 859 O O . ALA A 1 125 ? 11.979 5.573 15.189 1.00 46.19 125 ALA A O 1
ATOM 860 N N . MET A 1 126 ? 13.304 7.280 15.790 1.00 49.59 126 MET A N 1
ATOM 861 C CA . MET A 1 126 ? 12.498 8.355 15.203 1.00 49.59 126 MET A CA 1
ATOM 862 C C . MET A 1 126 ? 12.504 8.279 13.674 1.00 49.59 126 MET A C 1
ATOM 864 O O . MET A 1 126 ? 11.450 8.409 13.069 1.00 49.59 126 MET A O 1
ATOM 868 N N . GLY A 1 127 ? 13.642 7.982 13.039 1.00 55.09 127 GLY A N 1
ATOM 869 C CA . GLY A 1 127 ? 13.717 7.750 11.592 1.00 55.09 127 GLY A CA 1
ATOM 870 C C . GLY A 1 127 ? 12.912 6.526 11.140 1.00 55.09 127 GLY A C 1
ATOM 871 O O . GLY A 1 127 ? 12.269 6.563 10.095 1.00 55.09 127 GLY A O 1
ATOM 872 N N . GLY A 1 128 ? 12.891 5.457 11.945 1.00 59.97 128 GLY A N 1
ATOM 873 C CA . GLY A 1 128 ? 12.042 4.285 11.716 1.00 59.97 128 GLY A CA 1
ATOM 874 C C . GLY A 1 128 ? 10.551 4.575 11.908 1.00 59.97 128 GLY A C 1
ATOM 875 O O . GLY A 1 128 ? 9.750 4.215 11.051 1.00 59.97 128 GLY A O 1
ATOM 876 N N . LEU A 1 129 ? 10.174 5.257 12.995 1.00 64.44 129 LEU A N 1
ATOM 877 C CA . LEU A 1 129 ? 8.788 5.652 13.278 1.00 64.44 129 LEU A CA 1
ATOM 878 C C . LEU A 1 129 ? 8.235 6.603 12.210 1.00 64.44 129 LEU A C 1
ATOM 880 O O . LEU A 1 129 ? 7.142 6.365 11.699 1.00 64.44 129 LEU A O 1
ATOM 884 N N . ASN A 1 130 ? 9.015 7.613 11.816 1.00 77.69 130 ASN A N 1
ATOM 885 C CA . ASN A 1 130 ? 8.649 8.538 10.744 1.00 77.69 130 ASN A CA 1
ATOM 886 C C . ASN A 1 130 ? 8.417 7.790 9.429 1.00 77.69 130 ASN A C 1
ATOM 888 O O . ASN A 1 130 ? 7.436 8.063 8.747 1.00 77.69 130 ASN A O 1
ATOM 892 N N . PHE A 1 131 ? 9.255 6.798 9.116 1.00 86.44 131 PHE A N 1
ATOM 893 C CA . PHE A 1 131 ? 9.073 5.977 7.924 1.00 86.44 131 PHE A CA 1
ATOM 894 C C . PHE A 1 131 ? 7.770 5.167 7.946 1.00 86.44 131 PHE A C 1
ATOM 896 O O . PHE A 1 131 ? 7.059 5.146 6.946 1.00 86.44 131 PHE A O 1
ATOM 903 N N . PHE A 1 132 ? 7.443 4.476 9.044 1.00 89.50 132 PHE A N 1
ATOM 904 C CA . PHE A 1 132 ? 6.211 3.679 9.083 1.00 89.50 132 PHE A CA 1
ATOM 905 C C . PHE A 1 132 ? 4.968 4.559 8.962 1.00 89.50 132 PHE A C 1
ATOM 907 O O . PHE A 1 132 ? 4.028 4.179 8.271 1.00 89.50 132 PHE A O 1
ATOM 914 N N . HIS A 1 133 ? 4.973 5.730 9.598 1.00 90.50 133 HIS A N 1
ATOM 915 C CA . HIS A 1 133 ? 3.874 6.688 9.506 1.00 90.50 133 HIS A CA 1
ATOM 916 C C . HIS A 1 133 ? 3.744 7.234 8.079 1.00 90.50 133 HIS A C 1
ATOM 918 O O . HIS A 1 133 ? 2.672 7.150 7.492 1.00 90.50 133 HIS A O 1
ATOM 924 N N . GLU A 1 134 ? 4.855 7.652 7.472 1.00 90.06 134 GLU A N 1
ATOM 925 C CA . GLU A 1 134 ? 4.916 8.082 6.073 1.00 90.06 134 GLU A CA 1
ATOM 926 C C . GLU A 1 134 ? 4.405 6.996 5.114 1.00 90.06 134 GLU A C 1
ATOM 928 O O . GLU A 1 134 ? 3.623 7.267 4.202 1.00 90.06 134 GLU A O 1
ATOM 933 N N . LEU A 1 135 ? 4.809 5.743 5.331 1.00 92.12 135 LEU A N 1
ATOM 934 C CA . LEU A 1 135 ? 4.341 4.612 4.543 1.00 92.12 135 LEU A CA 1
ATOM 935 C C . LEU A 1 135 ? 2.828 4.412 4.708 1.00 92.12 135 LEU A C 1
ATOM 937 O O . LEU A 1 135 ? 2.128 4.242 3.712 1.00 92.12 135 LEU A O 1
ATOM 941 N N . ILE A 1 136 ? 2.313 4.465 5.939 1.00 93.44 136 ILE A N 1
ATOM 942 C CA . ILE A 1 136 ? 0.875 4.372 6.226 1.00 93.44 136 ILE A CA 1
ATOM 943 C C . ILE A 1 136 ? 0.105 5.497 5.526 1.00 93.44 136 ILE A C 1
ATOM 945 O O . ILE A 1 136 ? -0.945 5.227 4.940 1.00 93.44 136 ILE A O 1
ATOM 949 N N . ASP A 1 137 ? 0.622 6.723 5.512 1.00 92.12 137 ASP A N 1
ATOM 950 C CA . ASP A 1 137 ? -0.025 7.875 4.872 1.00 92.12 137 ASP A CA 1
ATOM 951 C C . ASP A 1 137 ? -0.118 7.692 3.349 1.00 92.12 137 ASP A C 1
ATOM 953 O O . ASP A 1 137 ? -1.169 7.916 2.731 1.00 92.12 137 ASP A O 1
ATOM 957 N N . VAL A 1 138 ? 0.961 7.203 2.729 1.00 93.00 138 VAL A N 1
ATOM 958 C CA . VAL A 1 138 ? 0.990 6.900 1.292 1.00 93.00 138 VAL A CA 1
ATOM 959 C C . VAL A 1 138 ? 0.033 5.755 0.954 1.00 93.00 138 VAL A C 1
ATOM 961 O O . VAL A 1 138 ? -0.764 5.880 0.021 1.00 93.00 138 VAL A O 1
ATOM 964 N N . LEU A 1 139 ? 0.034 4.669 1.733 1.00 94.38 139 LEU A N 1
ATOM 965 C CA . LEU A 1 139 ? -0.905 3.554 1.557 1.00 94.38 139 LEU A CA 1
ATOM 966 C C . LEU A 1 139 ? -2.361 4.012 1.734 1.00 94.38 139 LEU A C 1
ATOM 968 O O . LEU A 1 139 ? -3.233 3.626 0.958 1.00 94.38 139 LEU A O 1
ATOM 972 N N . THR A 1 140 ? -2.625 4.905 2.686 1.00 93.00 140 THR A N 1
ATOM 973 C CA . THR A 1 140 ? -3.951 5.508 2.895 1.00 93.00 140 THR A CA 1
ATOM 974 C C . THR A 1 140 ? -4.391 6.334 1.691 1.00 93.00 140 THR A C 1
ATOM 976 O O . THR A 1 140 ? -5.562 6.312 1.304 1.00 93.00 140 THR A O 1
ATOM 979 N N . THR A 1 141 ? -3.460 7.036 1.049 1.00 91.81 141 THR A N 1
ATOM 980 C CA . THR A 1 141 ? -3.737 7.762 -0.194 1.00 91.81 141 THR A CA 1
ATOM 9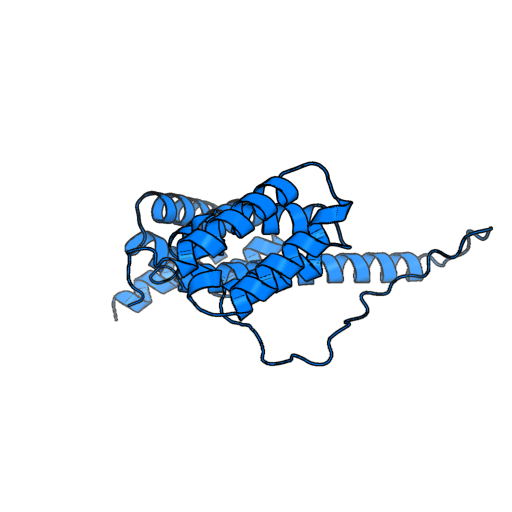81 C C . THR A 1 141 ? -4.078 6.797 -1.331 1.00 91.81 141 THR A C 1
ATOM 983 O O . THR A 1 141 ? -5.049 7.033 -2.050 1.00 91.81 141 THR A O 1
ATOM 986 N N . LEU A 1 142 ? -3.381 5.660 -1.442 1.00 91.00 142 LEU A N 1
ATOM 987 C CA . LEU A 1 142 ? -3.714 4.609 -2.412 1.00 91.00 142 LEU A CA 1
ATOM 988 C C . LEU A 1 142 ? -5.106 4.001 -2.171 1.00 91.00 142 LEU A C 1
ATOM 990 O O . LEU A 1 142 ? -5.851 3.827 -3.135 1.00 91.00 142 LEU A O 1
ATOM 994 N N . LEU A 1 143 ? -5.520 3.777 -0.914 1.00 90.12 143 LEU A N 1
ATOM 995 C CA . LEU A 1 143 ? -6.889 3.331 -0.595 1.00 90.12 143 LEU A CA 1
ATOM 996 C C . LEU A 1 143 ? -7.955 4.288 -1.154 1.00 90.12 143 LEU A C 1
ATOM 998 O O . LEU A 1 143 ? -9.013 3.866 -1.628 1.00 90.12 143 LEU A O 1
ATOM 1002 N N . ARG A 1 144 ? -7.690 5.600 -1.123 1.00 88.44 144 ARG A N 1
ATOM 1003 C CA . ARG A 1 144 ? -8.623 6.618 -1.635 1.00 88.44 144 ARG A CA 1
ATOM 1004 C C . ARG A 1 144 ? -8.754 6.574 -3.161 1.00 88.44 144 ARG A C 1
ATOM 1006 O O . ARG A 1 144 ? -9.791 6.986 -3.679 1.00 88.44 144 ARG A O 1
ATOM 1013 N N . LEU A 1 145 ? -7.778 6.002 -3.868 1.00 84.81 145 LEU A N 1
ATOM 1014 C CA . LEU A 1 145 ? -7.780 5.813 -5.324 1.00 84.81 145 LEU A CA 1
ATOM 1015 C C . LEU A 1 145 ? -8.494 4.531 -5.785 1.00 84.81 145 LEU A C 1
ATOM 1017 O O . LEU A 1 145 ? -8.369 4.148 -6.946 1.00 84.81 145 LEU A O 1
ATOM 1021 N N . ARG A 1 146 ? -9.298 3.893 -4.923 1.00 79.69 146 ARG A N 1
ATOM 1022 C CA . ARG A 1 146 ? -10.038 2.643 -5.202 1.00 79.69 146 ARG A CA 1
ATOM 1023 C C . ARG A 1 146 ? -10.805 2.587 -6.530 1.00 79.69 146 ARG A C 1
ATOM 1025 O O . ARG A 1 146 ? -10.963 1.511 -7.084 1.00 79.69 146 ARG A O 1
ATOM 1032 N N . SER A 1 147 ? -11.280 3.720 -7.053 1.00 78.88 147 SER A N 1
ATOM 1033 C CA . SER A 1 147 ? -12.039 3.775 -8.313 1.00 78.88 147 SER A CA 1
ATOM 1034 C C . SER A 1 147 ? -11.167 3.890 -9.568 1.00 78.88 147 SER A C 1
ATOM 1036 O O . SER A 1 147 ? -11.655 3.675 -10.676 1.00 78.88 147 SER A O 1
ATOM 1038 N N . SER A 1 148 ? -9.895 4.267 -9.422 1.00 81.44 148 SER A N 1
ATOM 1039 C CA . SER A 1 148 ? -8.965 4.500 -10.533 1.00 81.44 148 SER A CA 1
ATOM 1040 C C . SER A 1 148 ? -7.782 3.531 -10.545 1.00 81.44 148 SER A C 1
ATOM 1042 O O . SER A 1 148 ? -7.269 3.238 -11.625 1.00 81.44 148 SER A O 1
ATOM 1044 N N . LEU A 1 149 ? -7.379 3.020 -9.378 1.00 84.50 149 LEU A N 1
ATOM 1045 C CA . LEU A 1 149 ? -6.281 2.074 -9.170 1.00 84.50 149 LEU A CA 1
ATOM 1046 C C . LEU A 1 149 ? -6.714 0.958 -8.203 1.00 84.50 149 LEU A C 1
ATOM 1048 O O . LEU A 1 149 ? -6.113 0.758 -7.151 1.00 84.50 149 LEU A O 1
ATOM 1052 N N . GLU A 1 150 ? -7.772 0.234 -8.564 1.00 85.44 150 GLU A N 1
ATOM 1053 C CA . GLU A 1 150 ? -8.361 -0.824 -7.732 1.00 85.44 150 GLU A CA 1
ATOM 1054 C C . GLU A 1 150 ? -7.342 -1.880 -7.246 1.00 85.44 150 GLU A C 1
ATOM 1056 O O . GLU A 1 150 ? -7.320 -2.138 -6.041 1.00 85.44 150 GLU A O 1
ATOM 1061 N N . PRO A 1 151 ? -6.433 -2.424 -8.090 1.00 88.00 151 PRO A N 1
ATOM 1062 C CA . PRO A 1 151 ? -5.440 -3.393 -7.615 1.00 88.00 151 PRO A CA 1
ATOM 1063 C C . PRO A 1 151 ? -4.481 -2.805 -6.571 1.00 88.00 151 PRO A C 1
ATOM 1065 O O . PRO A 1 151 ? -4.217 -3.427 -5.549 1.00 88.00 151 PRO A O 1
ATOM 1068 N N . ALA A 1 152 ? -4.030 -1.561 -6.772 1.00 89.50 152 ALA A N 1
ATOM 1069 C CA . ALA A 1 152 ? -3.143 -0.894 -5.820 1.00 89.50 152 ALA A CA 1
ATOM 1070 C C . ALA A 1 152 ? -3.843 -0.588 -4.488 1.00 89.50 152 ALA A C 1
ATOM 1072 O O . ALA A 1 152 ? -3.198 -0.602 -3.443 1.00 89.50 152 ALA A O 1
ATOM 1073 N N . ALA A 1 153 ? -5.152 -0.312 -4.509 1.00 88.62 153 ALA A N 1
ATOM 1074 C CA . ALA A 1 153 ? -5.937 -0.122 -3.293 1.00 88.62 153 ALA A CA 1
ATOM 1075 C C . ALA A 1 153 ? -6.107 -1.436 -2.509 1.00 88.62 153 ALA A C 1
ATOM 1077 O O . ALA A 1 153 ? -6.021 -1.414 -1.282 1.00 88.62 153 ALA A O 1
ATOM 1078 N N . ALA A 1 154 ? -6.303 -2.568 -3.195 1.00 88.94 154 ALA A N 1
ATOM 1079 C CA . ALA A 1 154 ? -6.340 -3.888 -2.561 1.00 88.94 154 ALA A CA 1
ATOM 1080 C C . ALA A 1 154 ? -4.992 -4.223 -1.900 1.00 88.94 154 ALA A C 1
ATOM 1082 O O . ALA A 1 154 ? -4.935 -4.478 -0.698 1.00 88.94 154 ALA A O 1
ATOM 1083 N N . ASP A 1 155 ? -3.894 -4.087 -2.646 1.00 92.50 155 ASP A N 1
ATOM 1084 C CA . ASP A 1 155 ? -2.544 -4.305 -2.121 1.00 92.50 155 ASP A CA 1
ATOM 1085 C C . ASP A 1 155 ? -2.218 -3.362 -0.952 1.00 92.50 155 ASP A C 1
ATOM 1087 O O . ASP A 1 155 ? -1.580 -3.761 0.022 1.00 92.50 155 ASP A O 1
ATOM 1091 N N . ALA A 1 156 ? -2.671 -2.106 -1.009 1.00 93.06 156 ALA A N 1
ATOM 1092 C CA . ALA A 1 156 ? -2.480 -1.164 0.087 1.00 93.06 156 ALA A CA 1
ATOM 1093 C C . ALA A 1 156 ? -3.229 -1.592 1.357 1.00 93.06 156 ALA A C 1
ATOM 1095 O O . ALA A 1 156 ? -2.678 -1.474 2.453 1.00 93.06 156 ALA A O 1
ATOM 1096 N N . ALA A 1 157 ? -4.450 -2.121 1.231 1.00 92.88 157 ALA A N 1
ATOM 1097 C CA . ALA A 1 157 ? -5.198 -2.661 2.365 1.00 92.88 157 ALA A CA 1
ATOM 1098 C C . ALA A 1 157 ? -4.475 -3.868 2.983 1.00 92.88 157 ALA A C 1
ATOM 1100 O O . ALA A 1 157 ? -4.308 -3.924 4.203 1.00 92.88 157 ALA A O 1
ATOM 1101 N N . LEU A 1 158 ? -3.965 -4.776 2.149 1.00 91.81 158 LEU A N 1
ATOM 1102 C CA . LEU A 1 158 ? -3.185 -5.928 2.595 1.00 91.81 158 LEU A CA 1
ATOM 1103 C C . LEU A 1 158 ? -1.873 -5.511 3.287 1.00 91.81 158 LEU A C 1
ATOM 1105 O O . LEU A 1 158 ? -1.526 -6.035 4.347 1.00 91.81 158 LEU A O 1
ATOM 1109 N N . ALA A 1 159 ? -1.160 -4.523 2.744 1.00 94.06 159 ALA A N 1
ATOM 1110 C CA . ALA A 1 159 ? 0.038 -3.970 3.373 1.00 94.06 159 ALA A CA 1
ATOM 1111 C C . ALA A 1 159 ? -0.275 -3.335 4.740 1.00 94.06 159 ALA A C 1
ATOM 1113 O O . ALA A 1 159 ? 0.437 -3.572 5.717 1.00 94.06 159 ALA A O 1
ATOM 1114 N N . LEU A 1 160 ? -1.372 -2.580 4.847 1.00 93.94 160 LEU A N 1
ATOM 1115 C CA . LEU A 1 160 ? -1.824 -2.010 6.118 1.00 93.94 160 LEU A CA 1
ATOM 1116 C C . LEU A 1 160 ? -2.221 -3.092 7.128 1.00 93.94 160 LEU A C 1
ATOM 1118 O O . LEU A 1 160 ? -1.947 -2.934 8.318 1.00 93.94 160 LEU A O 1
ATOM 1122 N N . TRP A 1 161 ? -2.792 -4.211 6.677 1.00 94.00 161 TRP A N 1
ATOM 1123 C CA . TRP A 1 161 ? -3.078 -5.360 7.540 1.00 94.00 161 TRP A CA 1
ATOM 1124 C C . TRP A 1 161 ? -1.808 -5.956 8.158 1.00 94.00 161 TRP A C 1
ATOM 1126 O O . TRP A 1 161 ? -1.816 -6.352 9.323 1.00 94.00 161 TRP A O 1
ATOM 1136 N N . ALA A 1 162 ? -0.688 -5.963 7.434 1.00 91.69 162 ALA A N 1
ATOM 1137 C CA . ALA A 1 162 ? 0.590 -6.387 8.003 1.00 91.69 162 ALA A CA 1
ATOM 1138 C C . ALA A 1 162 ? 1.138 -5.369 9.026 1.00 91.69 162 ALA A C 1
ATOM 1140 O O . ALA A 1 162 ? 1.716 -5.753 10.044 1.00 91.69 162 ALA A O 1
ATOM 1141 N N . LEU A 1 163 ? 0.936 -4.069 8.787 1.00 91.38 163 LEU A N 1
ATOM 1142 C CA . LEU A 1 163 ? 1.487 -2.992 9.618 1.00 91.38 163 LEU A CA 1
ATOM 1143 C C . LEU A 1 163 ? 0.691 -2.716 10.902 1.00 91.38 163 LEU A C 1
ATOM 1145 O O . LEU A 1 163 ? 1.282 -2.277 11.893 1.00 91.38 163 LEU A O 1
ATOM 1149 N N . VAL A 1 164 ? -0.622 -2.970 10.909 1.00 91.44 164 VAL A N 1
ATOM 1150 C CA . VAL A 1 164 ? -1.543 -2.580 11.997 1.00 91.44 164 VAL A CA 1
ATOM 1151 C C . VAL A 1 164 ? -1.301 -3.322 13.320 1.00 91.44 164 VAL A C 1
ATOM 1153 O O . VAL A 1 164 ? -1.744 -2.879 14.380 1.00 91.44 164 VAL A O 1
ATOM 1156 N N . TRP A 1 165 ? -0.575 -4.441 13.293 1.00 88.94 165 TRP A N 1
ATOM 1157 C CA . TRP A 1 165 ? -0.254 -5.218 14.495 1.00 88.94 165 TRP A CA 1
ATOM 1158 C C . TRP A 1 165 ? 0.685 -4.486 15.460 1.00 88.94 165 TRP A C 1
ATOM 1160 O O . TRP A 1 165 ? 0.701 -4.800 16.650 1.00 88.94 165 TRP A O 1
ATOM 1170 N N . GLN A 1 166 ? 1.439 -3.493 14.980 1.00 89.50 166 GLN A N 1
ATOM 1171 C CA . GLN A 1 166 ? 2.301 -2.676 15.831 1.00 89.50 166 GLN A CA 1
ATOM 1172 C C . GLN A 1 166 ? 1.488 -1.564 16.520 1.00 89.50 166 GLN A C 1
ATOM 1174 O O . GLN A 1 166 ? 0.811 -0.798 15.830 1.00 89.50 166 GLN A O 1
ATOM 1179 N N . PRO A 1 167 ? 1.564 -1.408 17.859 1.00 87.44 167 PRO A N 1
ATOM 1180 C CA . PRO A 1 167 ? 0.767 -0.414 18.584 1.00 87.44 167 PRO A CA 1
ATOM 1181 C C . PRO A 1 167 ? 0.950 1.035 18.106 1.00 87.44 167 PRO A C 1
ATOM 1183 O O . PRO A 1 167 ? -0.024 1.783 18.063 1.00 87.44 167 PRO A O 1
ATOM 1186 N N . SER A 1 168 ? 2.167 1.430 17.714 1.00 87.75 168 SER A N 1
ATOM 1187 C CA . SER A 1 168 ? 2.451 2.772 17.179 1.00 87.75 168 SER A CA 1
ATOM 1188 C C . SER A 1 168 ? 1.737 3.020 15.850 1.00 87.75 168 SER A C 1
ATOM 1190 O O . SER A 1 168 ? 1.033 4.015 15.703 1.00 87.75 168 SER A O 1
ATOM 1192 N N . ASN A 1 169 ? 1.843 2.069 14.920 1.00 90.06 169 ASN A N 1
ATOM 1193 C CA . ASN A 1 169 ? 1.190 2.129 13.613 1.00 90.06 169 ASN A CA 1
ATOM 1194 C C . ASN A 1 169 ? -0.327 2.177 13.772 1.00 90.06 169 ASN A C 1
ATOM 1196 O O . ASN A 1 169 ? -1.005 2.955 13.110 1.00 90.06 169 ASN A O 1
ATOM 1200 N N . LYS A 1 170 ? -0.855 1.378 14.700 1.00 88.56 170 LYS A N 1
ATOM 1201 C CA . LYS A 1 170 ? -2.276 1.360 15.024 1.00 88.56 170 LYS A CA 1
ATOM 1202 C C . LYS A 1 170 ? -2.775 2.721 15.509 1.00 88.56 170 LYS A C 1
ATOM 1204 O O . LYS A 1 170 ? -3.795 3.201 15.021 1.00 88.56 170 LYS A O 1
ATOM 1209 N N . ALA A 1 171 ? -2.059 3.344 16.445 1.00 87.81 171 ALA A N 1
ATOM 1210 C CA . ALA A 1 171 ? -2.399 4.674 16.942 1.00 87.81 171 ALA A CA 1
ATOM 1211 C C . ALA A 1 171 ? -2.369 5.722 15.817 1.00 87.81 171 ALA A C 1
ATOM 1213 O O . ALA A 1 171 ? -3.293 6.529 15.711 1.00 87.81 171 ALA A O 1
ATOM 1214 N N . HIS A 1 172 ? -1.362 5.658 14.940 1.00 89.56 172 HIS A N 1
ATOM 1215 C CA . HIS A 1 172 ? -1.250 6.542 13.775 1.00 89.56 172 HIS A CA 1
ATOM 1216 C C . HIS A 1 172 ? -2.407 6.353 12.785 1.00 89.56 172 HIS A C 1
ATOM 1218 O O . HIS A 1 172 ? -3.038 7.324 12.382 1.00 89.56 172 HIS A O 1
ATOM 1224 N N . MET A 1 173 ? -2.777 5.108 12.470 1.00 89.00 173 MET A N 1
ATOM 1225 C CA . MET A 1 173 ? -3.894 4.802 11.563 1.00 89.00 173 MET A CA 1
ATOM 1226 C C . MET A 1 173 ? -5.244 5.329 12.068 1.00 89.00 173 MET A C 1
ATOM 1228 O O . MET A 1 173 ? -6.093 5.741 11.276 1.00 89.00 173 MET A O 1
ATOM 1232 N N . VAL A 1 174 ? -5.454 5.315 13.386 1.00 86.19 174 VAL A N 1
ATOM 1233 C CA . VAL A 1 174 ? -6.650 5.895 14.010 1.00 86.19 174 VAL A CA 1
ATOM 1234 C C . VAL A 1 174 ? -6.623 7.425 13.923 1.00 86.19 174 VAL A C 1
ATOM 1236 O O . VAL A 1 174 ? -7.650 8.031 13.621 1.00 86.19 174 VAL A O 1
ATOM 1239 N N . HIS A 1 175 ? -5.461 8.047 14.138 1.00 81.81 175 HIS A N 1
ATOM 1240 C CA . HIS A 1 175 ? -5.296 9.500 14.072 1.00 81.81 175 HIS A CA 1
ATOM 1241 C C . HIS A 1 175 ? -5.483 10.059 12.650 1.00 81.81 175 HIS A C 1
ATOM 1243 O O . HIS A 1 175 ? -6.239 11.008 12.456 1.00 81.81 175 HIS A O 1
ATOM 1249 N N . GLU A 1 176 ? -4.872 9.433 11.642 1.00 76.25 176 GLU A N 1
ATOM 1250 C CA . GLU A 1 176 ? -4.909 9.872 10.234 1.00 76.25 176 GLU A CA 1
ATOM 1251 C C . GLU A 1 176 ? -6.205 9.518 9.489 1.00 76.25 176 GLU A C 1
ATOM 1253 O O . GLU A 1 176 ? -6.311 9.654 8.265 1.00 76.25 176 GLU A O 1
ATOM 1258 N N . ARG A 1 177 ? -7.232 9.063 10.221 1.00 77.50 177 ARG A N 1
ATOM 1259 C CA . ARG A 1 177 ? -8.544 8.698 9.664 1.00 77.50 177 ARG A CA 1
ATOM 1260 C C . ARG A 1 177 ? -8.437 7.667 8.536 1.00 77.50 177 ARG A C 1
ATOM 1262 O O . ARG A 1 177 ? -9.214 7.678 7.577 1.00 77.50 177 ARG A O 1
ATOM 1269 N N . VAL A 1 178 ? -7.488 6.737 8.660 1.00 87.69 178 VAL A N 1
ATOM 1270 C CA . VAL A 1 178 ? -7.339 5.600 7.737 1.00 87.69 178 VAL A CA 1
ATOM 1271 C C . VAL A 1 178 ? -8.603 4.734 7.761 1.00 87.69 178 VAL A C 1
ATOM 1273 O O . VAL A 1 178 ? -9.016 4.195 6.735 1.00 87.69 178 VAL A O 1
ATOM 1276 N N . THR A 1 179 ? -9.280 4.683 8.913 1.00 89.00 179 THR A N 1
ATOM 1277 C CA . THR A 1 179 ? -10.592 4.050 9.108 1.00 89.00 179 THR A CA 1
ATOM 1278 C C . THR A 1 179 ? -11.630 4.479 8.079 1.00 89.00 179 THR A C 1
ATOM 1280 O O . THR A 1 179 ? -12.404 3.648 7.625 1.00 89.00 179 THR A O 1
ATOM 1283 N N . ASP A 1 180 ? -11.634 5.741 7.658 1.00 88.56 180 ASP A N 1
ATOM 1284 C CA . ASP A 1 180 ? -12.658 6.294 6.768 1.00 88.56 180 ASP A CA 1
ATOM 1285 C C . ASP A 1 180 ? -12.462 5.755 5.347 1.00 88.56 180 ASP A C 1
ATOM 1287 O O . ASP A 1 180 ? -13.415 5.355 4.669 1.00 88.56 180 ASP A O 1
ATOM 1291 N N . ALA A 1 181 ? -11.198 5.683 4.920 1.00 88.75 181 ALA A N 1
ATOM 1292 C CA . ALA A 1 181 ? -10.812 5.084 3.650 1.00 88.75 181 ALA A CA 1
ATOM 1293 C C . ALA A 1 181 ? -11.088 3.573 3.644 1.00 88.75 181 ALA A C 1
ATOM 1295 O O . ALA A 1 181 ? -11.640 3.064 2.670 1.00 88.75 181 ALA A O 1
ATOM 1296 N N . LEU A 1 182 ? -10.783 2.873 4.742 1.00 90.81 182 LEU A N 1
ATOM 1297 C CA . LEU A 1 182 ? -11.047 1.439 4.893 1.00 90.81 182 LEU A CA 1
ATOM 1298 C C . LEU A 1 182 ? -12.547 1.118 4.923 1.00 90.81 182 LEU A C 1
ATOM 1300 O O . LEU A 1 182 ? -12.974 0.181 4.259 1.00 90.81 182 LEU A O 1
ATOM 1304 N N . VAL A 1 183 ? -13.368 1.900 5.632 1.00 90.94 183 VAL A N 1
ATOM 1305 C CA . VAL A 1 183 ? -14.834 1.731 5.650 1.00 90.94 183 VAL A CA 1
ATOM 1306 C C . VAL A 1 183 ? -15.419 1.979 4.261 1.00 90.94 183 VAL A C 1
ATOM 1308 O O . VAL A 1 183 ? -16.270 1.215 3.805 1.00 90.94 183 VAL A O 1
ATOM 1311 N N . SER A 1 184 ? -14.941 3.009 3.560 1.00 88.75 184 SER A N 1
ATOM 1312 C CA . SER A 1 184 ? -15.354 3.276 2.177 1.00 88.75 184 SER A CA 1
ATOM 1313 C C . SER A 1 184 ? -14.968 2.123 1.246 1.00 88.75 184 SER A C 1
ATOM 1315 O O . SER A 1 184 ? -15.786 1.681 0.442 1.00 88.75 184 SER A O 1
ATOM 1317 N N . LEU A 1 185 ? -13.750 1.588 1.386 1.00 87.19 185 LEU A N 1
ATOM 1318 C CA . LEU A 1 185 ? -13.282 0.437 0.614 1.00 87.19 185 LEU A CA 1
ATOM 1319 C C . LEU A 1 185 ? -14.075 -0.836 0.943 1.00 87.19 185 LEU A C 1
ATOM 1321 O O . LEU A 1 185 ? -14.440 -1.572 0.036 1.00 87.19 185 LEU A O 1
ATOM 1325 N N . ALA A 1 186 ? -14.434 -1.067 2.205 1.00 89.50 186 ALA A N 1
ATOM 1326 C CA . ALA A 1 186 ? -15.269 -2.201 2.593 1.00 89.50 186 ALA A CA 1
ATOM 1327 C C . ALA A 1 186 ? -16.685 -2.117 1.988 1.00 89.50 186 ALA A C 1
ATOM 1329 O O . ALA A 1 186 ? -17.269 -3.127 1.597 1.00 89.50 186 ALA A O 1
ATOM 1330 N N . ARG A 1 187 ? -17.249 -0.911 1.861 1.00 87.56 187 ARG A N 1
ATOM 1331 C CA . ARG A 1 187 ? -18.590 -0.710 1.287 1.00 87.56 187 ARG A CA 1
ATOM 1332 C C . ARG A 1 187 ? -18.605 -0.804 -0.237 1.00 87.56 187 ARG A C 1
ATOM 1334 O O . ARG A 1 187 ? -19.519 -1.397 -0.802 1.00 87.56 187 ARG A O 1
ATOM 1341 N N . GLU A 1 188 ? -17.609 -0.219 -0.893 1.00 84.12 188 GLU A N 1
ATOM 1342 C CA . GLU A 1 188 ? -17.636 0.043 -2.339 1.00 84.12 188 GLU A CA 1
ATOM 1343 C C . GLU A 1 188 ? -16.597 -0.750 -3.140 1.00 84.12 188 GLU A C 1
ATOM 1345 O O . GLU A 1 188 ? -16.691 -0.815 -4.363 1.00 84.12 188 GLU A O 1
ATOM 1350 N N . GLY A 1 189 ? -15.601 -1.334 -2.474 1.00 79.19 189 GLY A N 1
ATOM 1351 C CA . GLY A 1 189 ? -14.541 -2.112 -3.107 1.00 79.19 189 GLY A CA 1
ATOM 1352 C C . GLY A 1 189 ? -15.035 -3.437 -3.684 1.00 79.19 189 GLY A C 1
ATOM 1353 O O . GLY A 1 189 ? -16.137 -3.910 -3.378 1.00 79.19 189 GLY A O 1
ATOM 1354 N N . CYS A 1 190 ? -14.202 -4.055 -4.520 1.00 80.00 190 CYS A N 1
ATOM 1355 C CA . CYS A 1 190 ? -14.401 -5.426 -4.984 1.00 80.00 190 CYS A CA 1
ATOM 1356 C C . CYS A 1 19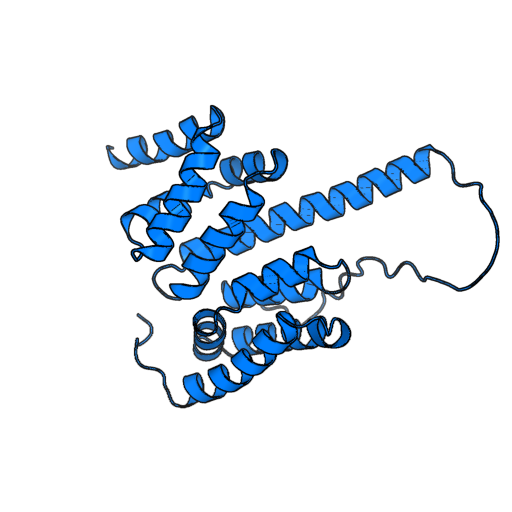0 ? -14.243 -6.442 -3.846 1.00 80.00 190 CYS A C 1
ATOM 1358 O O . CYS A 1 190 ? -13.814 -6.091 -2.751 1.00 80.00 190 CYS A O 1
ATOM 1360 N N . ALA A 1 191 ? -14.581 -7.710 -4.102 1.00 82.31 191 ALA A N 1
ATOM 1361 C CA . ALA A 1 191 ? -14.594 -8.748 -3.069 1.00 82.31 191 ALA A CA 1
ATOM 1362 C C . ALA A 1 191 ? -13.268 -8.845 -2.288 1.00 82.31 191 ALA A C 1
ATOM 1364 O O . ALA A 1 191 ? -13.291 -8.797 -1.065 1.00 82.31 191 ALA A O 1
ATOM 1365 N N . THR A 1 192 ? -12.124 -8.881 -2.979 1.00 78.62 192 THR A N 1
ATOM 1366 C CA . THR A 1 192 ? -10.808 -8.995 -2.329 1.00 78.62 192 THR A CA 1
ATOM 1367 C C . THR A 1 192 ? -10.454 -7.754 -1.514 1.00 78.62 192 THR A C 1
ATOM 1369 O O . THR A 1 192 ? -10.202 -7.853 -0.319 1.00 78.62 192 THR A O 1
ATOM 1372 N N . SER A 1 193 ? -10.532 -6.564 -2.121 1.00 79.31 193 SER A N 1
ATOM 1373 C CA . SER A 1 193 ? -10.240 -5.305 -1.418 1.00 79.31 193 SER A CA 1
ATOM 1374 C C . SER A 1 193 ? -11.163 -5.058 -0.219 1.00 79.31 193 SER A C 1
ATOM 1376 O O . SER A 1 193 ? -10.740 -4.479 0.782 1.00 79.31 193 SER A O 1
ATOM 1378 N N . ARG A 1 194 ? -12.414 -5.527 -0.292 1.00 88.06 194 ARG A N 1
ATOM 1379 C CA . ARG A 1 194 ? -13.368 -5.498 0.816 1.00 88.06 194 ARG A CA 1
ATOM 1380 C C . ARG A 1 194 ? -12.936 -6.419 1.953 1.00 88.06 194 ARG A C 1
ATOM 1382 O O . ARG A 1 194 ? -12.953 -5.978 3.101 1.00 88.06 194 ARG A O 1
ATOM 1389 N N . ASP A 1 195 ? -12.563 -7.658 1.653 1.00 89.31 195 ASP A N 1
ATOM 1390 C CA . ASP A 1 195 ? -12.138 -8.639 2.657 1.00 89.31 195 ASP A CA 1
ATOM 1391 C C . ASP A 1 195 ? -10.855 -8.192 3.375 1.00 89.31 195 ASP A C 1
ATOM 1393 O O . ASP A 1 195 ? -10.778 -8.254 4.608 1.00 89.31 195 ASP A O 1
ATOM 1397 N N . ASP A 1 196 ? -9.895 -7.634 2.636 1.00 86.44 196 ASP A N 1
ATOM 1398 C CA . ASP A 1 196 ? -8.670 -7.070 3.207 1.00 86.44 196 ASP A CA 1
ATOM 1399 C C . ASP A 1 196 ? -8.979 -5.848 4.084 1.00 86.44 196 ASP A C 1
ATOM 1401 O O . ASP A 1 196 ? -8.525 -5.761 5.228 1.00 86.44 196 ASP A O 1
ATOM 1405 N N . ALA A 1 197 ? -9.829 -4.930 3.610 1.00 90.19 197 ALA A N 1
ATOM 1406 C CA . ALA A 1 197 ? -10.240 -3.759 4.384 1.00 90.19 197 ALA A CA 1
ATOM 1407 C C . ALA A 1 197 ? -10.967 -4.140 5.684 1.00 90.19 197 ALA A C 1
ATOM 1409 O O . ALA A 1 197 ? -10.668 -3.588 6.747 1.00 90.19 197 ALA A O 1
ATOM 1410 N N . MET A 1 198 ? -11.890 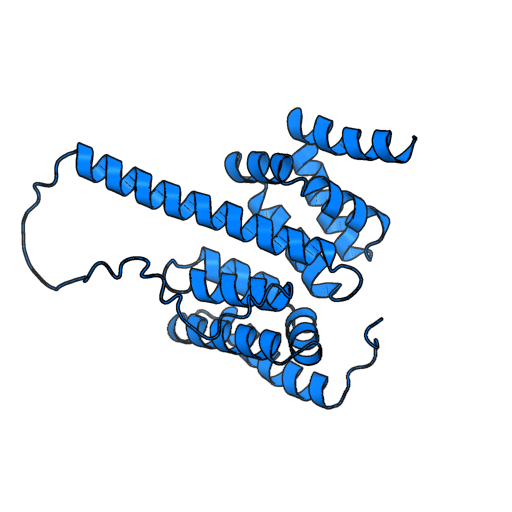-5.105 5.629 1.00 91.38 198 MET A N 1
ATOM 1411 C CA . MET A 1 198 ? -12.577 -5.631 6.813 1.00 91.38 198 MET A CA 1
ATOM 1412 C C . MET A 1 198 ? -11.597 -6.294 7.782 1.00 91.38 198 MET A C 1
ATOM 1414 O O . MET A 1 198 ? -11.730 -6.130 8.996 1.00 91.38 198 MET A O 1
ATOM 1418 N N . SER A 1 199 ? -10.582 -6.986 7.265 1.00 92.75 199 SER A N 1
ATOM 1419 C CA . SER A 1 199 ? -9.539 -7.597 8.086 1.00 92.75 199 SER A CA 1
ATOM 1420 C C . SER A 1 199 ? -8.747 -6.539 8.858 1.00 92.75 199 SER A C 1
ATOM 1422 O O . SER A 1 199 ? -8.580 -6.679 10.070 1.00 92.75 199 SER A O 1
ATOM 1424 N N . VAL A 1 200 ? -8.342 -5.432 8.222 1.00 91.94 200 VAL A N 1
ATOM 1425 C CA . VAL A 1 200 ? -7.694 -4.302 8.921 1.00 91.94 200 VAL A CA 1
ATOM 1426 C C . VAL A 1 200 ? -8.620 -3.702 9.984 1.00 91.94 200 VAL A C 1
ATOM 1428 O O . VAL A 1 200 ? -8.212 -3.520 11.133 1.00 91.94 200 VAL A O 1
ATOM 1431 N N . LEU A 1 201 ? -9.880 -3.430 9.625 1.00 92.56 201 LEU A N 1
ATOM 1432 C CA . LEU A 1 201 ? -10.874 -2.856 10.538 1.00 92.56 201 LEU A CA 1
ATOM 1433 C C . LEU A 1 201 ? -11.116 -3.751 11.760 1.00 92.56 201 LEU A C 1
ATOM 1435 O O . LEU A 1 201 ? -11.241 -3.240 12.872 1.00 92.56 201 LEU A O 1
ATOM 1439 N N . SER A 1 202 ? -11.121 -5.075 11.584 1.00 93.38 202 SER A N 1
ATOM 1440 C CA . SER A 1 202 ? -11.284 -6.025 12.689 1.00 93.38 202 SER A CA 1
ATOM 1441 C C . SER A 1 202 ? -10.138 -5.942 13.702 1.00 93.38 202 SER A C 1
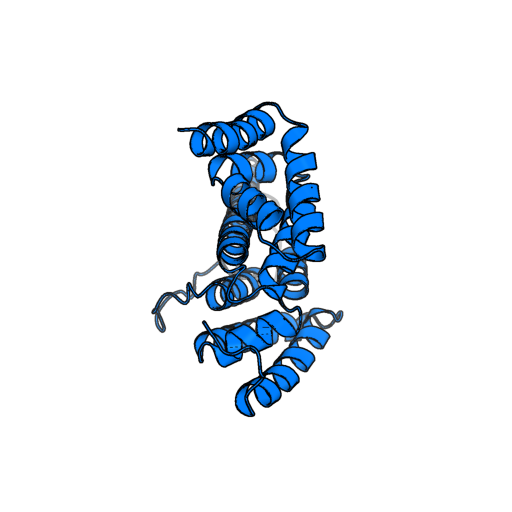ATOM 1443 O O . SER A 1 202 ? -10.386 -5.954 14.908 1.00 93.38 202 SER A O 1
ATOM 1445 N N . VAL A 1 203 ? -8.895 -5.763 13.237 1.00 91.81 203 VAL A N 1
ATOM 1446 C CA . VAL A 1 203 ? -7.724 -5.598 14.112 1.00 91.81 203 VAL A CA 1
ATOM 1447 C C . VAL A 1 203 ? -7.748 -4.242 14.820 1.00 91.81 203 VAL A C 1
ATOM 1449 O O . VAL A 1 203 ? -7.424 -4.168 16.006 1.00 91.81 203 VAL A O 1
ATOM 1452 N N . LEU A 1 204 ? -8.180 -3.175 14.137 1.00 90.00 204 LEU A N 1
ATOM 1453 C CA . LEU A 1 204 ? -8.392 -1.861 14.760 1.00 90.00 204 LEU A CA 1
ATOM 1454 C C . LEU A 1 204 ? -9.482 -1.914 15.844 1.00 90.00 204 LEU A C 1
ATOM 1456 O O . LEU A 1 204 ? -9.339 -1.289 16.894 1.00 90.00 204 LEU A O 1
ATOM 1460 N N . ALA A 1 205 ? -10.543 -2.694 15.630 1.00 91.81 205 ALA A N 1
ATOM 1461 C CA . ALA A 1 205 ? -11.663 -2.836 16.562 1.00 91.81 205 ALA A CA 1
ATOM 1462 C C . ALA A 1 205 ? -11.323 -3.605 17.856 1.00 91.81 205 ALA A C 1
ATOM 1464 O O . ALA A 1 205 ? -12.108 -3.581 18.815 1.00 91.81 205 ALA A O 1
ATOM 1465 N N . LEU A 1 206 ? -10.158 -4.259 17.925 1.00 89.50 206 LEU A N 1
ATOM 1466 C CA . LEU A 1 206 ? -9.669 -4.854 19.171 1.00 89.50 206 LEU A CA 1
ATOM 1467 C C . LEU A 1 206 ? -9.442 -3.777 20.246 1.00 89.50 206 LEU A C 1
ATOM 1469 O O . LEU A 1 206 ? -9.714 -4.016 21.425 1.00 89.50 206 LEU A O 1
ATOM 1473 N N . ASP A 1 207 ? -9.068 -2.561 19.837 1.00 88.69 207 ASP A N 1
ATOM 1474 C CA . ASP A 1 207 ? -8.794 -1.440 20.732 1.00 88.69 207 ASP A CA 1
ATOM 1475 C C . ASP A 1 207 ? -9.954 -0.446 20.828 1.00 88.69 207 ASP A C 1
ATOM 1477 O O . ASP A 1 207 ? -10.718 -0.217 19.889 1.00 88.69 207 ASP A O 1
ATOM 1481 N N . THR A 1 208 ? -10.083 0.189 21.994 1.00 87.81 208 THR A N 1
ATOM 1482 C CA . THR A 1 208 ? -11.184 1.120 22.282 1.00 87.81 208 THR A CA 1
ATOM 1483 C C . THR A 1 208 ? -11.175 2.342 21.365 1.00 87.81 208 THR A C 1
ATOM 1485 O O . THR A 1 208 ? -12.237 2.752 20.900 1.00 87.81 208 THR A O 1
ATOM 1488 N N . GLU A 1 209 ? -10.001 2.905 21.076 1.00 86.56 209 GLU A N 1
ATOM 1489 C CA . GLU A 1 209 ? -9.876 4.068 20.188 1.00 86.56 209 GLU A CA 1
ATOM 1490 C C . GLU A 1 209 ? -10.194 3.713 18.731 1.00 86.56 209 GLU A C 1
ATOM 1492 O O . GLU A 1 209 ? -10.922 4.449 18.069 1.00 86.56 209 GLU A O 1
ATOM 1497 N N . GLY A 1 210 ? -9.768 2.534 18.263 1.00 86.50 210 GLY A N 1
ATOM 1498 C CA . GLY A 1 210 ? -10.140 2.037 16.938 1.00 86.50 210 GLY A CA 1
ATOM 1499 C C . GLY A 1 210 ? -11.647 1.814 16.803 1.00 86.50 210 GLY A C 1
ATOM 1500 O O . GLY A 1 210 ? -12.244 2.263 15.826 1.00 86.50 210 GLY A O 1
ATOM 1501 N N . ARG A 1 211 ? -12.307 1.232 17.819 1.00 89.88 211 ARG A N 1
ATOM 1502 C CA . ARG A 1 211 ? -13.780 1.122 17.843 1.00 89.88 211 ARG A CA 1
ATOM 1503 C C . ARG A 1 211 ? -14.462 2.482 17.756 1.00 89.88 211 ARG A C 1
ATOM 1505 O O . ARG A 1 211 ? -15.376 2.645 16.956 1.00 89.88 211 ARG A O 1
ATOM 1512 N N . LYS A 1 212 ? -14.031 3.459 18.561 1.00 88.25 212 LYS A N 1
ATOM 1513 C CA . LYS A 1 212 ? -14.596 4.818 18.530 1.00 88.25 212 LYS A CA 1
ATOM 1514 C C . LYS A 1 212 ? -14.453 5.455 17.147 1.00 88.25 212 LYS A C 1
ATOM 1516 O O . LYS A 1 212 ? -15.423 6.019 16.652 1.00 88.25 212 LYS A O 1
ATOM 1521 N N . ALA A 1 213 ? -13.282 5.330 16.522 1.00 87.00 213 ALA A N 1
ATOM 1522 C CA . ALA A 1 213 ? -13.030 5.871 15.190 1.00 87.00 213 ALA A CA 1
ATOM 1523 C C . ALA A 1 213 ? -13.921 5.227 14.118 1.00 87.00 213 ALA A C 1
ATOM 1525 O O . ALA A 1 213 ? -14.460 5.939 13.274 1.00 87.00 213 ALA A O 1
ATOM 1526 N N . ILE A 1 214 ? -14.148 3.911 14.193 1.00 86.81 214 ILE A N 1
ATOM 1527 C CA . ILE A 1 214 ? -15.063 3.195 13.290 1.00 86.81 214 ILE A CA 1
ATOM 1528 C C . ILE A 1 214 ? -16.513 3.668 13.493 1.00 86.81 214 ILE A C 1
ATOM 1530 O O . ILE A 1 214 ? -17.175 4.030 12.523 1.00 86.81 214 ILE A O 1
ATOM 1534 N N . TYR A 1 215 ? -16.999 3.746 14.738 1.00 84.75 215 TYR A N 1
ATOM 1535 C CA . TYR A 1 215 ? -18.372 4.190 15.028 1.00 84.75 215 TYR A CA 1
ATOM 1536 C C . TYR A 1 215 ? -18.642 5.648 14.644 1.00 84.75 215 TYR A C 1
ATOM 1538 O O . TYR A 1 215 ? -19.757 5.976 14.233 1.00 84.75 215 TYR A O 1
ATOM 1546 N N . ALA A 1 216 ? -17.639 6.525 14.737 1.00 82.88 216 ALA A N 1
ATOM 1547 C CA . ALA A 1 216 ? -17.767 7.912 14.293 1.00 82.88 216 ALA A CA 1
ATOM 1548 C C . ALA A 1 216 ? -18.149 8.010 12.801 1.00 82.88 216 ALA A C 1
ATOM 1550 O O . ALA A 1 216 ? -18.894 8.912 12.418 1.00 82.88 216 ALA A O 1
ATOM 1551 N N . GLN A 1 217 ? -17.720 7.046 11.976 1.00 76.94 217 GLN A N 1
ATOM 1552 C CA . GLN A 1 217 ? -18.076 6.992 10.553 1.00 76.94 217 GLN A CA 1
ATOM 1553 C C . GLN A 1 217 ? -19.518 6.549 10.308 1.00 76.94 217 GLN A C 1
ATOM 1555 O O . GLN A 1 217 ? -20.131 6.947 9.320 1.00 76.94 217 GLN A O 1
ATOM 1560 N N . GLU A 1 218 ? -20.079 5.723 11.191 1.00 65.06 218 GLU A N 1
ATOM 1561 C CA . GLU A 1 218 ? -21.470 5.281 11.073 1.00 65.06 218 GLU A CA 1
ATOM 1562 C C . GLU A 1 218 ? -22.448 6.383 11.479 1.00 65.06 218 GLU A C 1
ATOM 1564 O O . GLU A 1 218 ? -23.441 6.602 10.788 1.00 65.06 218 GLU A O 1
ATOM 1569 N N . GLN A 1 219 ? -22.139 7.131 12.542 1.00 62.72 219 GLN A N 1
ATOM 1570 C CA . GLN A 1 219 ? -22.985 8.234 13.009 1.00 62.72 219 GLN A CA 1
ATOM 1571 C C . GLN A 1 219 ? -22.968 9.430 12.050 1.00 62.72 219 GLN A C 1
ATOM 1573 O O . GLN A 1 219 ? -24.007 10.043 11.824 1.00 62.72 219 GLN A O 1
ATOM 1578 N N . GLY A 1 220 ? -21.823 9.724 11.424 1.00 57.94 220 GLY A N 1
ATOM 1579 C CA . GLY A 1 220 ? -21.726 10.757 10.387 1.00 57.94 220 GLY A CA 1
ATOM 1580 C C . GLY A 1 220 ? -22.493 10.433 9.097 1.00 57.94 220 GLY A C 1
ATOM 1581 O O . GLY A 1 220 ? -22.780 11.342 8.330 1.00 57.94 220 GLY A O 1
ATOM 1582 N N . ALA A 1 221 ? -22.846 9.164 8.857 1.00 49.69 221 ALA A N 1
ATOM 1583 C CA . ALA A 1 221 ? -23.656 8.740 7.712 1.00 49.69 221 ALA A CA 1
ATOM 1584 C C . ALA A 1 221 ? -25.176 8.753 7.989 1.00 49.69 221 ALA A C 1
ATOM 1586 O O . ALA A 1 221 ? -25.959 8.535 7.067 1.00 49.69 221 ALA A O 1
ATOM 1587 N N . GLN A 1 222 ? -25.592 8.963 9.245 1.00 45.06 222 GLN A N 1
ATOM 1588 C CA . GLN A 1 222 ? -26.998 8.985 9.681 1.00 45.06 222 GLN A CA 1
ATOM 1589 C C . GLN A 1 222 ? -27.543 10.399 9.966 1.00 45.06 222 GLN A C 1
ATOM 1591 O O . GLN A 1 222 ? -28.696 10.519 10.384 1.00 45.06 222 GLN A O 1
ATOM 1596 N N . ALA A 1 223 ? -26.741 11.446 9.749 1.00 40.84 223 ALA A N 1
ATOM 1597 C CA . ALA A 1 223 ? -27.122 12.857 9.873 1.00 40.84 223 ALA A CA 1
ATOM 1598 C C . ALA A 1 223 ? -27.274 13.507 8.491 1.00 40.84 223 ALA A C 1
ATOM 1600 O O . ALA A 1 223 ? -28.175 14.365 8.353 1.00 40.84 223 ALA A O 1
#

Nearest PDB structures (foldseek):
  3ifq-assembly1_B-2  TM=3.674E-01  e=6.664E-03  Homo sapiens
  8j07-assembly1_t  TM=3.643E-01  e=1.141E-02  Homo sapiens
  3tx7-assembly1_A  TM=3.474E-01  e=1.043E-02  Homo sapiens
  9cpc-assembly1_1A  TM=3.564E-01  e=4.790E-02  Sus scrofa
  7ycj-assembly1_A  TM=3.765E-01  e=5.993E-02  Saccharomyces cerevisiae

Solvent-accessible surface area (backbone atoms only — not comparable to full-atom values): 12020 Å² total; per-residue (Å²): 134,82,76,90,68,80,48,77,67,26,55,57,41,30,58,56,40,44,54,36,40,54,44,43,69,42,91,53,67,85,52,34,42,59,37,24,45,51,51,18,53,37,16,63,74,33,74,51,28,27,46,18,41,22,71,59,55,36,53,52,38,35,52,54,44,33,72,73,36,82,87,33,21,66,34,22,53,47,19,50,28,16,53,54,66,59,55,68,92,56,97,64,87,75,86,70,73,73,72,76,71,76,81,70,80,80,82,91,77,99,79,77,55,73,66,54,56,49,50,51,53,48,51,52,49,48,54,50,50,52,47,54,53,54,49,49,52,42,34,44,50,25,32,67,35,42,91,80,36,46,57,34,15,28,38,27,30,46,53,47,44,69,48,47,79,41,71,68,49,37,54,48,38,54,70,73,47,39,54,59,40,33,52,48,29,42,74,71,43,55,74,66,34,16,52,32,19,48,52,36,51,54,63,3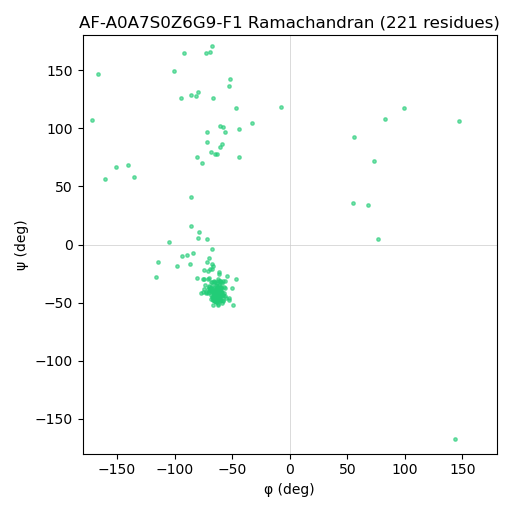9,48,75,40,71,67,33,37,52,55,52,50,52,58,57,56,68,72,75,112

Secondary structure (DSSP, 8-state):
---SSPPHHHHHHHHHHHHHHHHHTSS-HHHHHHHHHHHHHHHHH-HHHHHHHHHTT-HHHHHHHHHH-HHHHHHHHHHHHHHTT---S-SS---------------------HHHHHHHHHHHHHHHHHHHHHHHHHHHHHHHTTTT-HHHHHHHHHHHHHHTTSHHHHHHHHHTTHHHHHHHHHHHS-HHHHHHHHHHHHHHTTSHHHHHHHHHHHHTT--

pLDDT: mean 77.42, std 19.91, range [31.19, 95.25]